Protein AF-A0A1G7R7S6-F1 (afdb_monomer_lite)

Sequence (203 aa):
MSQDDPDDEISRILTRGSEFERLRLVGGVFTGLSLRQKVRLHGLTLVALSLVYPIALVLPPAVGRLFPGPRPALGSPNVVVLGCFAALTQAFAGTLTWLVGRRLARADADAVTARRLVALESIGSVVGFGTGGIAAALTLGFFLVNLAGIGTAQALRGALAGARGPYAPSQIAVSVRAFAVVTLFAGLCLLVAARRTAESPSR

Structure (mmCIF, N/CA/C/O backbone):
data_AF-A0A1G7R7S6-F1
#
_entry.id   AF-A0A1G7R7S6-F1
#
loop_
_atom_site.group_PDB
_atom_site.id
_atom_site.type_symbol
_atom_site.label_atom_id
_atom_site.label_alt_id
_atom_site.label_comp_id
_atom_site.label_asym_id
_atom_site.label_entity_id
_atom_site.label_seq_id
_atom_site.pdbx_PDB_ins_code
_atom_site.Cartn_x
_atom_site.Cartn_y
_atom_site.Cartn_z
_atom_site.occupancy
_atom_site.B_iso_or_equiv
_atom_site.auth_seq_id
_atom_site.auth_comp_id
_atom_site.auth_asym_id
_atom_site.auth_atom_id
_atom_site.pdbx_PDB_model_num
ATOM 1 N N . MET A 1 1 ? -35.811 7.991 -2.167 1.00 37.56 1 MET A N 1
ATOM 2 C CA . MET A 1 1 ? -34.396 7.872 -1.763 1.00 37.56 1 MET A CA 1
ATOM 3 C C . MET A 1 1 ? -34.116 9.064 -0.870 1.00 37.56 1 MET A C 1
ATOM 5 O O . MET A 1 1 ? -33.976 10.153 -1.406 1.00 37.56 1 MET A O 1
ATOM 9 N N . SER A 1 2 ? -34.191 8.910 0.455 1.00 42.69 2 SER A N 1
ATOM 10 C CA . SER A 1 2 ? -33.783 9.986 1.365 1.00 42.69 2 SER A CA 1
ATOM 11 C C . SER A 1 2 ? -32.270 10.128 1.249 1.00 42.69 2 SER A C 1
ATOM 13 O O . SER A 1 2 ? -31.548 9.146 1.404 1.00 42.69 2 SER A O 1
ATOM 15 N N . GLN A 1 3 ? -31.803 11.320 0.888 1.00 44.97 3 GLN A N 1
ATOM 16 C CA . GLN A 1 3 ? -30.425 11.704 1.159 1.00 44.97 3 GLN A CA 1
ATOM 17 C C . GLN A 1 3 ? -30.257 11.649 2.676 1.00 44.97 3 GLN A C 1
ATOM 19 O O . GLN A 1 3 ? -30.982 12.350 3.376 1.00 44.97 3 GLN A O 1
ATOM 24 N N . ASP A 1 4 ? -29.373 10.782 3.163 1.00 55.31 4 ASP A N 1
ATOM 25 C CA . ASP A 1 4 ? -28.891 10.857 4.539 1.00 55.31 4 ASP A CA 1
ATOM 26 C C . ASP A 1 4 ? -28.223 12.229 4.694 1.00 55.31 4 ASP A C 1
ATOM 28 O O . ASP A 1 4 ? -27.185 12.496 4.081 1.00 55.31 4 ASP A O 1
ATOM 32 N N . ASP A 1 5 ? -28.884 13.129 5.419 1.00 61.03 5 ASP A N 1
ATOM 33 C CA . ASP A 1 5 ? -28.343 14.438 5.749 1.00 61.03 5 ASP A CA 1
ATOM 34 C C . ASP A 1 5 ? -27.173 14.227 6.730 1.00 61.03 5 ASP A C 1
ATOM 36 O O . ASP A 1 5 ? -27.373 13.621 7.789 1.00 61.03 5 ASP A O 1
ATOM 40 N N . PRO A 1 6 ? -25.934 14.646 6.412 1.00 59.19 6 PRO A N 1
ATOM 41 C CA . PRO A 1 6 ? -24.796 14.490 7.321 1.00 59.19 6 PRO A CA 1
ATOM 42 C C . PRO A 1 6 ? -25.041 15.106 8.710 1.00 59.19 6 PRO A C 1
ATOM 44 O O . PRO A 1 6 ? -24.494 14.605 9.697 1.00 59.19 6 PRO A O 1
ATOM 47 N N . ASP A 1 7 ? -25.896 16.127 8.817 1.00 60.59 7 ASP A N 1
ATOM 48 C CA . ASP A 1 7 ? -26.268 16.736 10.099 1.00 60.59 7 ASP A CA 1
ATOM 49 C C . ASP A 1 7 ? -27.136 15.805 10.973 1.00 60.59 7 ASP A C 1
ATOM 51 O O . ASP A 1 7 ? -27.015 15.810 12.209 1.00 60.59 7 ASP A O 1
ATOM 55 N N . ASP A 1 8 ? -27.934 14.927 10.355 1.00 65.56 8 ASP A N 1
ATOM 56 C CA . ASP A 1 8 ? -28.725 13.909 11.055 1.00 65.56 8 ASP A CA 1
ATOM 57 C C . ASP A 1 8 ? -27.836 12.780 11.602 1.00 65.56 8 ASP A C 1
ATOM 59 O O . ASP A 1 8 ? -28.049 12.306 12.724 1.00 65.56 8 ASP A O 1
ATOM 63 N N . GLU A 1 9 ? -26.789 12.371 10.872 1.00 63.22 9 GLU A N 1
ATOM 64 C CA . GLU A 1 9 ? -25.834 11.354 11.341 1.00 63.22 9 GLU A CA 1
ATOM 65 C C . GLU A 1 9 ? -25.010 11.863 12.537 1.00 63.22 9 GLU A C 1
ATOM 67 O O . GLU A 1 9 ? -24.867 11.160 13.545 1.00 63.22 9 GLU A O 1
ATOM 72 N N . ILE A 1 10 ? -24.533 13.111 12.478 1.00 62.25 10 ILE A N 1
ATOM 73 C CA . ILE A 1 10 ? -23.786 13.744 13.576 1.00 62.25 10 ILE A CA 1
ATOM 74 C C . ILE A 1 10 ? -24.671 13.859 14.824 1.00 62.25 10 ILE A C 1
ATOM 76 O O . ILE A 1 10 ? -24.270 13.432 15.913 1.00 62.25 10 ILE A O 1
ATOM 80 N N . SER A 1 11 ? -25.896 14.369 14.672 1.00 67.31 11 SER A N 1
ATOM 81 C CA . SER A 1 11 ? -26.858 14.513 15.773 1.00 67.31 11 SER A CA 1
ATOM 82 C C . SER A 1 11 ? -27.213 13.166 16.402 1.00 67.31 11 SER A C 1
ATOM 84 O O . SER A 1 11 ? -27.305 13.032 17.628 1.00 67.31 11 SER A O 1
ATOM 86 N N . ARG A 1 12 ? -27.345 12.123 15.579 1.00 68.06 12 ARG A N 1
ATOM 87 C CA . ARG A 1 12 ? -27.620 10.760 16.030 1.00 68.06 12 ARG A CA 1
ATOM 88 C C . ARG A 1 12 ? -26.452 10.149 16.800 1.00 68.06 12 ARG A C 1
ATOM 90 O O . ARG A 1 12 ? -26.678 9.527 17.837 1.00 68.06 12 ARG A O 1
ATOM 97 N N . ILE A 1 13 ? -25.214 10.322 16.346 1.00 65.00 13 ILE A N 1
ATOM 98 C CA . ILE A 1 13 ? -24.039 9.801 17.061 1.00 65.00 13 ILE A CA 1
ATOM 99 C C . ILE A 1 13 ? -23.846 10.548 18.389 1.00 65.00 13 ILE A C 1
ATOM 101 O O . ILE A 1 13 ? -23.571 9.923 19.415 1.00 65.00 13 ILE A O 1
ATOM 105 N N . LEU A 1 14 ? -24.067 11.864 18.413 1.00 63.84 14 LEU A N 1
ATOM 106 C CA . LEU A 1 14 ? -23.999 12.662 19.640 1.00 63.84 14 LEU A CA 1
ATOM 107 C C . LEU A 1 14 ? -25.090 12.309 20.657 1.00 63.84 14 LEU A C 1
ATOM 109 O O . LEU A 1 14 ? -24.882 12.508 21.850 1.00 63.84 14 LEU A O 1
ATOM 113 N N . THR A 1 15 ? -26.236 11.777 20.227 1.00 65.81 15 THR A N 1
ATOM 114 C CA . THR A 1 15 ? -27.345 11.418 21.129 1.00 65.81 15 THR A CA 1
ATOM 115 C C . THR A 1 15 ? -27.393 9.934 21.484 1.00 65.81 15 THR A C 1
ATOM 117 O O . THR A 1 15 ? -27.702 9.600 22.626 1.00 65.81 15 THR A O 1
ATOM 120 N N . ARG A 1 16 ? -27.046 9.033 20.557 1.00 65.81 16 ARG A N 1
ATOM 121 C CA . ARG A 1 16 ? -27.200 7.570 20.701 1.00 65.81 16 ARG A CA 1
ATOM 122 C C . ARG A 1 16 ? -25.932 6.759 20.426 1.00 65.81 16 ARG A C 1
ATOM 124 O O . ARG A 1 16 ? -25.937 5.557 20.670 1.00 65.81 16 ARG A O 1
ATOM 131 N N . GLY A 1 17 ? -24.872 7.386 19.923 1.00 60.56 17 GLY A N 1
ATOM 132 C CA . GLY A 1 17 ? -23.611 6.712 19.623 1.00 60.56 17 GLY A CA 1
ATOM 133 C C . GLY A 1 17 ? -22.827 6.332 20.877 1.00 60.56 17 GLY A C 1
ATOM 134 O O . GLY A 1 17 ? -22.981 6.943 21.943 1.00 60.56 17 GLY A O 1
ATOM 135 N N . SER A 1 18 ? -21.959 5.334 20.719 1.00 67.94 18 SER A N 1
ATOM 136 C CA . SER A 1 18 ? -21.019 4.899 21.758 1.00 67.94 18 SER A CA 1
ATOM 137 C C . SER A 1 18 ? -20.029 6.012 22.136 1.00 67.94 18 SER A C 1
ATOM 139 O O . SER A 1 18 ? -19.726 6.888 21.324 1.00 67.94 18 SER A O 1
ATOM 141 N N . GLU A 1 19 ? -19.464 5.957 23.349 1.00 74.19 19 GLU A N 1
ATOM 142 C CA . GLU A 1 19 ? -18.376 6.853 23.799 1.00 74.19 19 GLU A CA 1
ATOM 143 C C . GLU A 1 19 ? -17.245 6.949 22.758 1.00 74.19 19 GLU A C 1
ATOM 145 O O . GLU A 1 19 ? -16.741 8.032 22.466 1.00 74.19 19 GLU A O 1
ATOM 150 N N . PHE A 1 20 ? -16.903 5.821 22.125 1.00 71.31 20 PHE A N 1
ATOM 151 C CA . PHE A 1 20 ? -15.929 5.763 21.037 1.00 71.31 20 PHE A CA 1
ATOM 152 C C . PHE A 1 20 ? -16.344 6.601 19.819 1.00 71.31 20 PHE A C 1
ATOM 154 O O . PHE A 1 20 ? -15.539 7.391 19.333 1.00 71.31 20 PHE A O 1
ATOM 161 N N . GLU A 1 21 ? -17.577 6.465 19.327 1.00 71.62 21 GLU A N 1
ATOM 162 C CA . GLU A 1 21 ? -18.055 7.215 18.155 1.00 71.62 21 GLU A CA 1
ATOM 163 C C . GLU A 1 21 ? -18.170 8.714 18.443 1.00 71.62 21 GLU A C 1
ATOM 165 O O . GLU A 1 21 ? -17.775 9.529 17.608 1.00 71.62 21 GLU A O 1
ATOM 170 N N . ARG A 1 22 ? -18.615 9.087 19.649 1.00 71.38 22 ARG A N 1
ATOM 171 C CA . ARG A 1 22 ? -18.662 10.492 20.080 1.00 71.38 22 ARG A CA 1
ATOM 172 C C . ARG A 1 22 ? -17.270 11.112 20.123 1.00 71.38 22 ARG A C 1
ATOM 174 O O . ARG A 1 22 ? -17.050 12.175 19.550 1.00 71.38 22 ARG A O 1
ATOM 181 N N . LEU A 1 23 ? -16.309 10.435 20.753 1.00 73.00 23 LEU A N 1
ATOM 182 C CA . LEU A 1 23 ? -14.924 10.908 20.829 1.00 73.00 23 LEU A CA 1
ATOM 183 C C . LEU A 1 23 ? -14.245 10.940 19.459 1.00 73.00 23 LEU A C 1
ATOM 185 O O . LEU A 1 23 ? -13.416 11.810 19.204 1.00 73.00 23 LEU A O 1
ATOM 189 N N . ARG A 1 24 ? -14.602 10.014 18.568 1.00 74.06 24 ARG A N 1
ATOM 190 C CA . ARG A 1 24 ? -14.095 9.974 17.199 1.00 74.06 24 ARG A CA 1
ATOM 191 C C . ARG A 1 24 ? -14.586 11.163 16.366 1.00 74.06 24 ARG A C 1
ATOM 193 O O . ARG A 1 24 ? -13.788 11.722 15.614 1.00 74.06 24 ARG A O 1
ATOM 200 N N . LEU A 1 25 ? -15.851 11.565 16.532 1.00 71.00 25 LEU A N 1
ATOM 201 C CA . LEU A 1 25 ? -16.408 12.774 15.916 1.00 71.00 25 LEU A CA 1
ATOM 202 C C . LEU A 1 25 ? -15.767 14.049 16.477 1.00 71.00 25 LEU A C 1
ATOM 204 O O . LEU A 1 25 ? -15.259 14.864 15.713 1.00 71.00 25 LEU A O 1
ATOM 208 N N . VAL A 1 26 ? -15.737 14.202 17.805 1.00 68.06 26 VAL A N 1
ATOM 209 C CA . VAL A 1 26 ? -15.200 15.407 18.468 1.00 68.06 26 VAL A CA 1
ATOM 210 C C . VAL A 1 26 ? -13.691 15.552 18.248 1.00 68.06 26 VAL A C 1
ATOM 212 O O . VAL A 1 26 ? -13.184 16.659 18.098 1.00 68.06 26 VAL A O 1
ATOM 215 N N . GLY A 1 27 ? -12.962 14.435 18.193 1.00 61.38 27 GLY A N 1
ATOM 216 C CA . GLY A 1 27 ? -11.516 14.404 17.971 1.00 61.38 27 GLY A CA 1
ATOM 217 C C . GLY A 1 27 ? -11.079 14.651 16.525 1.00 61.38 27 GLY A C 1
ATOM 218 O O . GLY A 1 27 ? -9.882 14.584 16.250 1.00 61.38 27 GLY A O 1
ATOM 219 N N . GLY A 1 28 ? -12.011 14.895 15.595 1.00 56.50 28 GLY A N 1
ATOM 220 C CA . GLY A 1 28 ? -11.688 15.216 14.206 1.00 56.50 28 GLY A CA 1
ATOM 221 C C . GLY A 1 28 ? -11.001 14.073 13.457 1.00 56.50 28 GLY A C 1
ATOM 222 O O . GLY A 1 28 ? -10.141 14.324 12.612 1.00 56.50 28 GLY A O 1
ATOM 223 N N . VAL A 1 29 ? -11.334 12.807 13.751 1.00 55.62 29 VAL A N 1
ATOM 224 C CA . VAL A 1 29 ? -10.807 11.666 12.983 1.00 55.62 29 VAL A CA 1
ATOM 225 C C . VAL A 1 29 ? -11.436 11.693 11.589 1.00 55.62 29 VAL A C 1
ATOM 227 O O . VAL A 1 29 ? -12.467 11.080 11.333 1.00 55.62 29 VAL A O 1
ATOM 230 N N . PHE A 1 30 ? -10.759 12.424 10.702 1.00 50.19 30 PHE A N 1
ATOM 231 C CA . PHE A 1 30 ? -11.161 13.032 9.423 1.00 50.19 30 PHE A CA 1
ATOM 232 C C . PHE A 1 30 ? -11.684 12.114 8.312 1.00 50.19 30 PHE A C 1
ATOM 234 O O . PHE A 1 30 ? -11.780 12.500 7.151 1.00 50.19 30 PHE A O 1
ATOM 241 N N . THR A 1 31 ? -11.989 10.866 8.622 1.00 56.72 31 THR A N 1
ATOM 242 C CA . THR A 1 31 ? -12.440 9.907 7.624 1.00 56.72 31 THR A CA 1
ATOM 243 C C . THR A 1 31 ? -13.819 9.452 8.047 1.00 56.72 31 THR A C 1
ATOM 245 O O . THR A 1 31 ? -13.936 8.660 8.983 1.00 56.72 31 THR A O 1
ATOM 248 N N . GLY A 1 32 ? -14.852 9.894 7.325 1.00 66.12 32 GLY A N 1
ATOM 249 C CA . GLY A 1 32 ? -16.218 9.343 7.386 1.00 66.12 32 GLY A CA 1
ATOM 250 C C . GLY A 1 32 ? -16.299 7.863 6.973 1.00 66.12 32 GLY A C 1
ATOM 251 O O . GLY A 1 32 ? -17.333 7.373 6.549 1.00 66.12 32 GLY A O 1
ATOM 252 N N . LEU A 1 33 ? -15.179 7.139 7.048 1.00 80.62 33 LEU A N 1
ATOM 253 C CA . LEU A 1 33 ? -15.036 5.737 6.711 1.00 80.62 33 LEU A CA 1
ATOM 254 C C . LEU A 1 33 ? -15.165 4.898 7.975 1.00 80.62 33 LEU A C 1
ATOM 256 O O . LEU A 1 33 ? -14.453 5.128 8.951 1.00 80.62 33 LEU A O 1
ATOM 260 N N . SER A 1 34 ? -15.993 3.863 7.957 1.00 85.25 34 SER A N 1
ATOM 261 C CA . SER A 1 34 ? -16.054 2.895 9.054 1.00 85.25 34 SER A CA 1
ATOM 262 C C . SER A 1 34 ? -14.721 2.151 9.235 1.00 85.25 34 SER A C 1
ATOM 264 O O . SER A 1 34 ? -13.920 2.019 8.304 1.00 85.25 34 SER A O 1
ATOM 266 N N . LEU A 1 35 ? -14.485 1.590 10.429 1.00 86.50 35 LEU A N 1
ATOM 267 C CA . LEU A 1 35 ? -13.297 0.761 10.696 1.00 86.50 35 LEU A CA 1
ATOM 268 C C . LEU A 1 35 ? -13.174 -0.390 9.686 1.00 86.50 35 LEU A C 1
ATOM 270 O O . LEU A 1 35 ? -12.084 -0.684 9.195 1.00 86.50 35 LEU A O 1
ATOM 274 N N . ARG A 1 36 ? -14.303 -1.008 9.314 1.00 89.81 36 ARG A N 1
ATOM 275 C CA . ARG A 1 36 ? -14.362 -2.043 8.274 1.00 89.81 36 ARG A CA 1
ATOM 276 C C . ARG A 1 36 ? -13.865 -1.521 6.924 1.00 89.81 36 ARG A C 1
ATOM 278 O O . ARG A 1 36 ? -13.059 -2.193 6.281 1.00 89.81 36 ARG A O 1
ATOM 285 N N . GLN A 1 37 ? -14.324 -0.344 6.495 1.00 91.06 37 GLN A N 1
ATOM 286 C CA . GLN A 1 37 ? -13.884 0.271 5.239 1.00 91.06 37 GLN A CA 1
ATOM 287 C C . GLN A 1 37 ? -12.387 0.592 5.264 1.00 91.06 37 GLN A C 1
ATOM 289 O O . GLN A 1 37 ? -11.697 0.289 4.295 1.00 91.06 37 GLN A O 1
ATOM 294 N N . LYS A 1 38 ? -11.858 1.105 6.380 1.00 91.38 38 LYS A N 1
ATOM 295 C CA . LYS A 1 38 ? -10.420 1.375 6.531 1.00 91.38 38 LYS A CA 1
ATOM 296 C C . LYS A 1 38 ? -9.564 0.116 6.394 1.00 91.38 38 LYS A C 1
ATOM 298 O O . LYS A 1 38 ? -8.645 0.089 5.580 1.00 91.38 38 LYS A O 1
ATOM 303 N N . VAL A 1 39 ? -9.900 -0.957 7.120 1.00 93.69 39 VAL A N 1
ATOM 304 C CA . VAL A 1 39 ? -9.187 -2.247 7.006 1.00 93.69 39 VAL A CA 1
ATOM 305 C C . VAL A 1 39 ? -9.267 -2.781 5.574 1.00 93.69 39 VAL A C 1
ATOM 307 O O . VAL A 1 39 ? -8.267 -3.256 5.034 1.00 93.69 39 VAL A O 1
ATOM 310 N N . ARG A 1 40 ? -10.438 -2.662 4.930 1.00 95.19 40 ARG A N 1
ATOM 311 C CA . ARG A 1 40 ? -10.618 -3.055 3.528 1.00 95.19 40 ARG A CA 1
ATOM 312 C C . ARG A 1 40 ? -9.711 -2.252 2.598 1.00 95.19 40 ARG A C 1
ATOM 314 O O . ARG A 1 40 ? -9.099 -2.857 1.727 1.00 95.19 40 ARG A O 1
ATOM 321 N N . LEU A 1 41 ? -9.600 -0.937 2.778 1.00 95.50 41 LEU A N 1
ATOM 322 C CA . LEU A 1 41 ? -8.720 -0.096 1.965 1.00 95.50 41 LEU A CA 1
ATOM 323 C C . LEU A 1 41 ? -7.248 -0.471 2.149 1.00 95.50 41 LEU A C 1
ATOM 325 O O . LEU A 1 41 ? -6.566 -0.652 1.149 1.00 95.50 41 LEU A O 1
ATOM 329 N N . HIS A 1 42 ? -6.773 -0.691 3.380 1.00 95.81 42 HIS A N 1
ATOM 330 C CA . HIS A 1 42 ? -5.405 -1.178 3.610 1.00 95.81 42 HIS A CA 1
ATOM 331 C C . HIS A 1 42 ? -5.147 -2.520 2.902 1.00 95.81 42 HIS A C 1
ATOM 333 O O . HIS A 1 42 ? -4.125 -2.693 2.237 1.00 95.81 42 HIS A O 1
ATOM 339 N N . GLY A 1 43 ? -6.106 -3.451 2.974 1.00 96.38 43 GLY A N 1
ATOM 340 C CA . GLY A 1 43 ? -6.037 -4.724 2.254 1.00 96.38 43 GLY A CA 1
ATOM 341 C C . GLY A 1 43 ? -6.016 -4.558 0.730 1.00 96.38 43 GLY A C 1
ATOM 342 O O . GLY A 1 43 ? -5.195 -5.179 0.061 1.00 96.38 43 GLY A O 1
ATOM 343 N N . LEU A 1 44 ? -6.870 -3.690 0.177 1.00 97.56 44 LEU A N 1
ATOM 344 C CA . LEU A 1 44 ? -6.901 -3.387 -1.258 1.00 97.56 44 LEU A CA 1
ATOM 345 C C . LEU A 1 44 ? -5.607 -2.727 -1.735 1.00 97.56 44 LEU A C 1
ATOM 347 O O . LEU A 1 44 ? -5.113 -3.095 -2.794 1.00 97.56 44 LEU A O 1
ATOM 351 N N . THR A 1 45 ? -5.027 -1.810 -0.959 1.00 97.31 45 THR A N 1
ATOM 352 C CA . THR A 1 45 ? -3.744 -1.174 -1.289 1.00 97.31 45 THR A CA 1
ATOM 353 C C . THR A 1 45 ? -2.617 -2.202 -1.361 1.00 97.31 45 THR A C 1
ATOM 355 O O . THR A 1 45 ? -1.812 -2.171 -2.288 1.00 97.31 45 THR A O 1
ATOM 358 N N . LEU A 1 46 ? -2.575 -3.161 -0.430 1.00 97.94 46 LEU A N 1
ATOM 359 C CA . LEU A 1 46 ? -1.607 -4.262 -0.474 1.00 97.94 46 LEU A CA 1
ATOM 360 C C . LEU A 1 46 ? -1.818 -5.180 -1.687 1.00 97.94 46 LEU A C 1
ATOM 362 O O . LEU A 1 46 ? -0.853 -5.543 -2.355 1.00 97.94 46 LEU A O 1
ATOM 366 N N . VAL A 1 47 ? -3.069 -5.511 -2.022 1.00 98.12 47 VAL A N 1
ATOM 367 C CA . VAL A 1 47 ? -3.371 -6.261 -3.253 1.00 98.12 47 VAL A CA 1
ATOM 368 C C . VAL A 1 47 ? -2.953 -5.460 -4.489 1.00 98.12 47 VAL A C 1
ATOM 370 O O . VAL A 1 47 ? -2.339 -6.020 -5.393 1.00 98.12 47 VAL A O 1
ATOM 373 N N . ALA A 1 48 ? -3.202 -4.152 -4.525 1.00 98.06 48 ALA A N 1
ATOM 374 C CA . ALA A 1 48 ? -2.773 -3.294 -5.622 1.00 98.06 48 ALA A CA 1
ATOM 375 C C . ALA A 1 48 ? -1.245 -3.292 -5.766 1.00 98.06 48 ALA A C 1
ATOM 377 O O . ALA A 1 48 ? -0.747 -3.450 -6.874 1.00 98.06 48 ALA A O 1
ATOM 378 N N . LEU A 1 49 ? -0.491 -3.217 -4.663 1.00 97.75 49 LEU A N 1
ATOM 379 C CA . LEU A 1 49 ? 0.972 -3.331 -4.674 1.00 97.75 49 LEU A CA 1
ATOM 380 C C . LEU A 1 49 ? 1.469 -4.654 -5.273 1.00 97.75 49 LEU A C 1
ATOM 382 O O . LEU A 1 49 ? 2.514 -4.672 -5.923 1.00 97.75 49 LEU A O 1
ATOM 386 N N . SER A 1 50 ? 0.714 -5.746 -5.136 1.00 98.00 50 SER A N 1
ATOM 387 C CA . SER A 1 50 ? 1.077 -7.019 -5.770 1.00 98.00 50 SER A CA 1
ATOM 388 C C . SER A 1 50 ? 1.046 -6.967 -7.304 1.00 98.00 50 SER A C 1
ATOM 390 O O . SER A 1 50 ? 1.762 -7.731 -7.956 1.00 98.00 50 SER A O 1
ATOM 392 N N . LEU A 1 51 ? 0.310 -6.013 -7.896 1.00 97.75 51 LEU A N 1
ATOM 393 C CA . LEU A 1 51 ? 0.252 -5.804 -9.348 1.00 97.75 51 LEU A CA 1
ATOM 394 C C . LEU A 1 51 ? 1.585 -5.337 -9.940 1.00 97.75 51 LEU A C 1
ATOM 396 O O . LEU A 1 51 ? 1.787 -5.427 -11.148 1.00 97.75 51 LEU A O 1
ATOM 400 N N . VAL A 1 52 ? 2.536 -4.914 -9.106 1.00 96.44 52 VAL A N 1
ATOM 401 C CA . VAL A 1 52 ? 3.897 -4.599 -9.546 1.00 96.44 52 VAL A CA 1
ATOM 402 C C . VAL A 1 52 ? 4.540 -5.784 -10.282 1.00 96.44 52 VAL A C 1
ATOM 404 O O . VAL A 1 52 ? 5.248 -5.576 -11.265 1.00 96.44 52 VAL A O 1
ATOM 407 N N . TYR A 1 53 ? 4.263 -7.028 -9.873 1.00 96.75 53 TYR A N 1
ATOM 408 C CA . TYR A 1 53 ? 4.790 -8.213 -10.557 1.00 96.75 53 TYR A CA 1
ATOM 409 C C . TYR A 1 53 ? 4.220 -8.423 -11.969 1.00 96.75 53 TYR A C 1
ATOM 411 O O . TYR A 1 53 ? 5.026 -8.486 -12.900 1.00 96.75 53 TYR A O 1
ATOM 419 N N . PRO A 1 54 ? 2.891 -8.501 -12.194 1.00 96.88 54 PRO A N 1
ATOM 420 C CA . PRO A 1 54 ? 2.358 -8.603 -13.549 1.00 96.88 54 PRO A CA 1
ATOM 421 C C . PRO A 1 54 ? 2.731 -7.395 -14.416 1.00 96.88 54 PRO A C 1
ATOM 423 O O . PRO A 1 54 ? 3.049 -7.592 -15.584 1.00 96.88 54 PRO A O 1
ATOM 426 N N . ILE A 1 55 ? 2.807 -6.179 -13.856 1.00 95.38 55 ILE A N 1
ATOM 427 C CA . ILE A 1 55 ? 3.305 -5.005 -14.594 1.00 95.38 55 ILE A CA 1
ATOM 428 C C . ILE A 1 55 ? 4.760 -5.223 -15.035 1.00 95.38 55 ILE A C 1
ATOM 430 O O . ILE A 1 55 ? 5.088 -5.007 -16.198 1.00 95.38 55 ILE A O 1
ATOM 434 N N . ALA A 1 56 ? 5.626 -5.714 -14.143 1.00 94.12 56 ALA A N 1
ATOM 435 C CA . ALA A 1 56 ? 7.029 -5.993 -14.452 1.00 94.12 56 ALA A CA 1
ATOM 436 C C . ALA A 1 56 ? 7.222 -7.076 -15.531 1.00 94.12 56 ALA A C 1
ATOM 438 O O . ALA A 1 56 ? 8.254 -7.079 -16.203 1.00 94.12 56 ALA A O 1
ATOM 439 N N . LEU A 1 57 ? 6.259 -7.990 -15.701 1.00 95.25 57 LEU A N 1
ATOM 440 C CA . LEU A 1 57 ? 6.286 -9.014 -16.751 1.00 95.25 57 LEU A CA 1
ATOM 441 C C . LEU A 1 57 ? 5.958 -8.458 -18.141 1.00 95.25 57 LEU A C 1
ATOM 443 O O . LEU A 1 57 ? 6.455 -8.995 -19.127 1.00 95.25 57 LEU A O 1
ATOM 447 N N . VAL A 1 58 ? 5.150 -7.398 -18.221 1.00 95.31 58 VAL A N 1
ATOM 448 C CA . VAL A 1 58 ? 4.698 -6.800 -19.491 1.00 95.31 58 VAL A CA 1
ATOM 449 C C . VAL A 1 58 ? 5.475 -5.538 -19.876 1.00 95.31 58 VAL A C 1
ATOM 451 O O . VAL A 1 58 ? 5.118 -4.858 -20.836 1.00 95.31 58 VAL A O 1
ATOM 454 N N . LEU A 1 59 ? 6.545 -5.209 -19.144 1.00 92.75 59 LEU A N 1
ATOM 455 C CA . LEU A 1 59 ? 7.391 -4.064 -19.469 1.00 92.75 59 LEU A CA 1
ATOM 456 C C . LEU A 1 59 ? 8.041 -4.220 -20.856 1.00 92.75 59 LEU A C 1
ATOM 458 O O . LEU A 1 59 ? 8.542 -5.302 -21.180 1.00 92.75 59 LEU A O 1
ATOM 462 N N . PRO A 1 60 ? 8.135 -3.134 -21.649 1.00 92.44 60 PRO A N 1
ATOM 463 C CA . PRO A 1 60 ? 8.862 -3.156 -22.912 1.00 92.44 60 PRO A CA 1
ATOM 464 C C . PRO A 1 60 ? 10.311 -3.639 -22.718 1.00 92.44 60 PRO A C 1
ATOM 466 O O . PRO A 1 60 ? 10.980 -3.179 -21.785 1.00 92.44 60 PRO A O 1
ATOM 469 N N . PRO A 1 61 ? 10.865 -4.491 -23.605 1.00 91.00 61 PRO A N 1
ATOM 470 C CA . PRO A 1 61 ? 12.211 -5.047 -23.436 1.00 91.00 61 PRO A CA 1
ATOM 471 C C . PRO A 1 61 ? 13.306 -3.989 -23.257 1.00 91.00 61 PRO A C 1
ATOM 473 O O . PRO A 1 61 ? 14.237 -4.184 -22.478 1.00 91.00 61 PRO A O 1
ATOM 476 N N . ALA A 1 62 ? 13.180 -2.846 -23.941 1.00 90.12 62 ALA A N 1
ATOM 477 C CA . ALA A 1 62 ? 14.102 -1.719 -23.805 1.00 90.12 62 ALA A CA 1
ATOM 478 C C . ALA A 1 62 ? 14.109 -1.137 -22.380 1.00 90.12 62 ALA A C 1
ATOM 480 O O . ALA A 1 62 ? 15.174 -0.841 -21.846 1.00 90.12 62 ALA A O 1
ATOM 481 N N . VAL A 1 63 ? 12.935 -1.028 -21.749 1.00 90.12 63 VAL A N 1
ATOM 482 C CA . VAL A 1 63 ? 12.782 -0.567 -20.361 1.00 90.12 63 VAL A CA 1
ATOM 483 C C . VAL A 1 63 ? 13.270 -1.629 -19.387 1.00 90.12 63 VAL A C 1
ATOM 485 O O . VAL A 1 63 ? 13.944 -1.307 -18.413 1.00 90.12 63 VAL A O 1
ATOM 488 N N . GLY A 1 64 ? 13.003 -2.904 -19.676 1.00 87.88 64 GLY A N 1
ATOM 489 C CA . GLY A 1 64 ? 13.437 -4.011 -18.830 1.00 87.88 64 GLY A CA 1
ATOM 490 C C . GLY A 1 64 ? 14.954 -4.067 -18.618 1.00 87.88 64 GLY A C 1
ATOM 491 O O . GLY A 1 64 ? 15.398 -4.463 -17.546 1.00 87.88 64 GLY A O 1
ATOM 492 N N . ARG A 1 65 ? 15.748 -3.584 -19.583 1.00 90.00 65 ARG A N 1
ATOM 493 C CA . ARG A 1 65 ? 17.216 -3.468 -19.468 1.00 90.00 65 ARG A CA 1
ATOM 494 C C . ARG A 1 65 ? 17.687 -2.414 -18.460 1.00 90.00 65 ARG A C 1
ATOM 496 O O . ARG A 1 65 ? 18.859 -2.412 -18.103 1.00 90.00 65 ARG A O 1
ATOM 503 N N . LEU A 1 66 ? 16.811 -1.508 -18.021 1.00 87.12 66 LEU A N 1
ATOM 504 C CA . LEU A 1 66 ? 17.124 -0.539 -16.966 1.00 87.12 66 LEU A CA 1
ATOM 505 C C . LEU A 1 66 ? 17.041 -1.150 -15.563 1.00 87.12 66 LEU A C 1
ATOM 507 O O . LEU A 1 66 ? 17.587 -0.571 -14.627 1.00 87.12 66 LEU A O 1
ATOM 511 N N . PHE A 1 67 ? 16.342 -2.278 -15.414 1.00 89.12 67 PHE A N 1
ATOM 512 C CA . PHE A 1 67 ? 16.158 -2.958 -14.137 1.00 89.12 67 PHE A CA 1
ATOM 513 C C . PHE A 1 67 ? 17.344 -3.879 -13.823 1.00 89.12 67 PHE A C 1
ATOM 515 O O . PHE A 1 67 ? 18.015 -4.368 -14.732 1.00 89.12 67 PHE A O 1
ATOM 522 N N . PRO A 1 68 ? 17.605 -4.155 -12.535 1.00 88.62 68 PRO A N 1
ATOM 523 C CA . PRO A 1 68 ? 18.681 -5.048 -12.141 1.00 88.62 68 PRO A CA 1
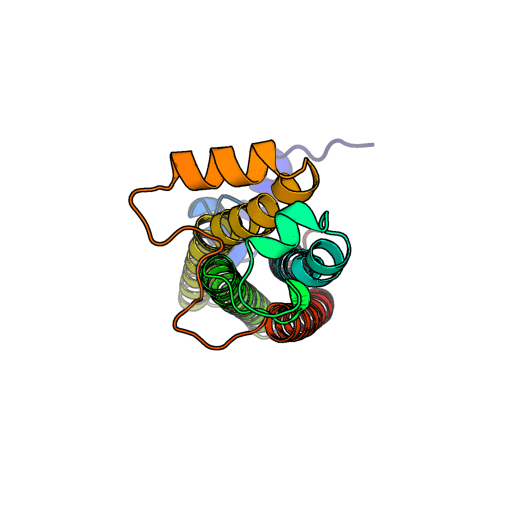ATOM 524 C C . PRO A 1 68 ? 18.332 -6.507 -12.459 1.00 88.62 68 PRO A C 1
ATOM 526 O O . PRO A 1 68 ? 17.216 -6.964 -12.206 1.00 88.62 68 PRO A O 1
ATOM 529 N N . GLY A 1 69 ? 19.322 -7.263 -12.933 1.00 85.31 69 GLY A N 1
ATOM 530 C CA . GLY A 1 69 ? 19.193 -8.693 -13.219 1.00 85.31 69 GLY A CA 1
ATOM 531 C C . GLY A 1 69 ? 18.667 -9.015 -14.626 1.00 85.31 69 GLY A C 1
ATOM 532 O O . GLY A 1 69 ? 18.439 -8.122 -15.437 1.00 85.31 69 GLY A O 1
ATOM 533 N N . PRO A 1 70 ? 18.480 -10.310 -14.945 1.00 82.44 70 PRO A N 1
ATOM 534 C CA . PRO A 1 70 ? 18.136 -10.755 -16.298 1.00 82.44 70 PRO A CA 1
ATOM 535 C C . PRO A 1 70 ? 16.682 -10.452 -16.689 1.00 82.44 70 PRO A C 1
ATOM 537 O O . PRO A 1 70 ? 16.347 -10.457 -17.871 1.00 82.44 70 PRO A O 1
ATOM 540 N N . ARG A 1 71 ? 15.797 -10.243 -15.703 1.00 88.25 71 ARG A N 1
ATOM 541 C CA . ARG A 1 71 ? 14.373 -9.943 -15.902 1.00 88.25 71 ARG A CA 1
ATOM 542 C C . ARG A 1 71 ? 13.887 -8.978 -14.814 1.00 88.25 71 ARG A C 1
ATOM 544 O O . ARG A 1 71 ? 14.127 -9.274 -13.641 1.00 88.25 71 ARG A O 1
ATOM 551 N N . PRO A 1 72 ? 13.118 -7.922 -15.147 1.00 89.00 72 PRO A N 1
ATOM 552 C CA . PRO A 1 72 ? 12.610 -6.955 -14.165 1.00 89.00 72 PRO A CA 1
ATOM 553 C C . PRO A 1 72 ? 11.851 -7.602 -13.003 1.00 89.00 72 PRO A C 1
ATOM 555 O O . PRO A 1 72 ? 12.056 -7.252 -11.846 1.00 89.00 72 PRO A O 1
ATOM 558 N N . ALA A 1 73 ? 11.032 -8.612 -13.302 1.00 91.81 73 ALA A N 1
ATOM 559 C CA . ALA A 1 73 ? 10.210 -9.316 -12.319 1.00 91.81 73 ALA A CA 1
ATOM 560 C C . ALA A 1 73 ? 11.010 -10.166 -11.305 1.00 91.81 73 ALA A C 1
ATOM 562 O O . ALA A 1 73 ? 10.469 -10.573 -10.275 1.00 91.81 73 ALA A O 1
ATOM 563 N N . LEU A 1 74 ? 12.283 -10.456 -11.593 1.00 91.56 74 LEU A N 1
ATOM 564 C CA . LEU A 1 74 ? 13.185 -11.208 -10.712 1.00 91.56 74 LEU A CA 1
ATOM 565 C C . LEU A 1 74 ? 14.237 -10.312 -10.045 1.00 91.56 74 LEU A C 1
ATOM 567 O O . LEU A 1 74 ? 14.912 -10.762 -9.122 1.00 91.56 74 LEU A O 1
ATOM 571 N N . GLY A 1 75 ? 14.367 -9.066 -10.499 1.00 91.25 75 GLY A N 1
ATOM 572 C CA . GLY A 1 75 ? 15.294 -8.087 -9.953 1.00 91.25 75 GLY A CA 1
ATOM 573 C C . GLY A 1 75 ? 14.841 -7.492 -8.623 1.00 91.25 75 GLY A C 1
ATOM 574 O O . GLY A 1 75 ? 13.674 -7.598 -8.238 1.00 91.25 75 GLY A O 1
ATOM 575 N N . SER A 1 76 ? 15.774 -6.805 -7.966 1.00 93.00 76 SER A N 1
ATOM 576 C CA . SER A 1 76 ? 15.562 -6.053 -6.723 1.00 93.00 76 SER A CA 1
ATOM 577 C C . SER A 1 76 ? 15.897 -4.572 -6.963 1.00 93.00 76 SER A C 1
ATOM 579 O O . SER A 1 76 ? 17.023 -4.150 -6.702 1.00 93.00 76 SER A O 1
ATOM 581 N N . PRO A 1 77 ? 15.001 -3.784 -7.588 1.00 92.62 77 PRO A N 1
ATOM 582 C CA . PRO A 1 77 ? 15.229 -2.359 -7.814 1.00 92.62 77 PRO A CA 1
ATOM 583 C C . PRO A 1 77 ? 14.909 -1.532 -6.557 1.00 92.62 77 PRO A C 1
ATOM 585 O O . PRO A 1 77 ? 14.036 -1.895 -5.771 1.00 92.62 77 PRO A O 1
ATOM 588 N N . ASN A 1 78 ? 15.549 -0.372 -6.395 1.00 91.94 78 ASN A N 1
ATOM 589 C CA . ASN A 1 78 ? 15.325 0.540 -5.262 1.00 91.94 78 ASN A CA 1
ATOM 590 C C . ASN A 1 78 ? 13.854 0.909 -5.033 1.00 91.94 78 ASN A C 1
ATOM 592 O O . ASN A 1 78 ? 13.426 1.039 -3.889 1.00 91.94 78 ASN A O 1
ATOM 596 N N . VAL A 1 79 ? 13.055 1.035 -6.092 1.00 92.12 79 VAL A N 1
ATOM 597 C CA . VAL A 1 79 ? 11.615 1.312 -5.976 1.00 92.12 79 VAL A CA 1
ATOM 598 C C . VAL A 1 79 ? 10.854 0.239 -5.176 1.00 92.12 79 VAL A C 1
ATOM 600 O O . VAL A 1 79 ? 9.845 0.549 -4.541 1.00 92.12 79 VAL A O 1
ATOM 603 N N . VAL A 1 80 ? 11.352 -1.005 -5.126 1.00 94.50 80 VAL A N 1
ATOM 604 C CA . VAL A 1 80 ? 10.785 -2.064 -4.273 1.00 94.50 80 VAL A CA 1
ATOM 605 C C . VAL A 1 80 ? 11.037 -1.780 -2.796 1.00 94.50 80 VAL A C 1
ATOM 607 O O . VAL A 1 80 ? 10.196 -2.130 -1.982 1.00 94.50 80 VAL A O 1
ATOM 610 N N . VAL A 1 81 ? 12.113 -1.082 -2.419 1.00 94.06 81 VAL A N 1
ATOM 611 C CA . VAL A 1 81 ? 12.346 -0.673 -1.020 1.00 94.06 81 VAL A CA 1
ATOM 612 C C . VAL A 1 81 ? 11.260 0.298 -0.553 1.00 94.06 81 VAL A C 1
ATOM 614 O O . VAL A 1 81 ? 10.702 0.120 0.530 1.00 94.06 81 VAL A O 1
ATOM 617 N N . LEU A 1 82 ? 10.899 1.271 -1.398 1.00 94.31 82 LEU A N 1
ATOM 618 C CA . LEU A 1 82 ? 9.755 2.155 -1.147 1.00 94.31 82 LEU A CA 1
ATOM 619 C C . LEU A 1 82 ? 8.448 1.352 -1.058 1.00 94.31 82 LEU A C 1
ATOM 621 O O . LEU A 1 82 ? 7.641 1.581 -0.158 1.00 94.31 82 LEU A O 1
ATOM 625 N N . GLY A 1 83 ? 8.284 0.357 -1.933 1.00 95.94 83 GLY A N 1
ATOM 626 C CA . GLY A 1 83 ? 7.151 -0.567 -1.900 1.00 95.94 83 GLY A CA 1
ATOM 627 C C . GLY A 1 83 ? 7.079 -1.372 -0.604 1.00 95.94 83 GLY A C 1
ATOM 628 O O . GLY A 1 83 ? 6.001 -1.520 -0.038 1.00 95.94 83 GLY A O 1
ATOM 629 N N . CYS A 1 84 ? 8.211 -1.854 -0.088 1.00 96.50 84 CYS A N 1
ATOM 630 C CA . CYS A 1 84 ? 8.299 -2.552 1.192 1.00 96.50 84 CYS A CA 1
ATOM 631 C C . CYS A 1 84 ? 7.903 -1.634 2.350 1.00 96.50 84 CYS A C 1
ATOM 633 O O . CYS A 1 84 ? 7.138 -2.050 3.216 1.00 96.50 84 CYS A O 1
ATOM 635 N N . PHE A 1 85 ? 8.368 -0.382 2.353 1.00 95.81 85 PHE A N 1
ATOM 636 C CA . PHE A 1 85 ? 7.946 0.608 3.345 1.00 95.81 85 PHE A CA 1
ATOM 637 C C . PHE A 1 85 ? 6.429 0.851 3.289 1.00 95.81 85 PHE A C 1
ATOM 639 O O . PHE A 1 85 ? 5.754 0.824 4.322 1.00 95.81 85 PHE A O 1
ATOM 646 N N . ALA A 1 86 ? 5.871 1.001 2.085 1.00 96.50 86 ALA A N 1
ATOM 647 C CA . ALA A 1 86 ? 4.430 1.099 1.883 1.00 96.50 86 ALA A CA 1
ATOM 648 C C . ALA A 1 86 ? 3.698 -0.151 2.400 1.00 96.50 86 ALA A C 1
ATOM 650 O O . ALA A 1 86 ? 2.736 -0.050 3.152 1.00 96.50 86 ALA A O 1
ATOM 651 N N . ALA A 1 87 ? 4.178 -1.348 2.068 1.00 97.06 87 ALA A N 1
ATOM 652 C CA . ALA A 1 87 ? 3.565 -2.596 2.499 1.00 97.06 87 ALA A CA 1
ATOM 653 C C . ALA A 1 87 ? 3.569 -2.754 4.027 1.00 97.06 87 ALA A C 1
ATOM 655 O O . ALA A 1 87 ? 2.552 -3.130 4.608 1.00 97.06 87 ALA A O 1
ATOM 656 N N . LEU A 1 88 ? 4.684 -2.429 4.686 1.00 96.62 88 LEU A N 1
ATOM 657 C CA . LEU A 1 88 ? 4.809 -2.497 6.143 1.00 96.62 88 LEU A CA 1
ATOM 658 C C . LEU A 1 88 ? 3.862 -1.518 6.838 1.00 96.62 88 LEU A C 1
ATOM 660 O O . LEU A 1 88 ? 3.150 -1.907 7.761 1.00 96.62 88 LEU A O 1
ATOM 664 N N . THR A 1 89 ? 3.812 -0.269 6.374 1.00 95.94 89 THR A N 1
ATOM 665 C CA . THR A 1 89 ? 2.922 0.756 6.940 1.00 95.94 89 THR A CA 1
ATOM 666 C C . THR A 1 89 ? 1.446 0.409 6.730 1.00 95.94 89 THR A C 1
ATOM 668 O O . THR A 1 89 ? 0.667 0.513 7.675 1.00 95.94 89 THR A O 1
ATOM 671 N N . GLN A 1 90 ? 1.061 -0.091 5.549 1.00 96.62 90 GLN A N 1
ATOM 672 C CA . GLN A 1 90 ? -0.305 -0.557 5.266 1.00 96.62 90 GLN A CA 1
ATOM 673 C C . GLN A 1 90 ? -0.690 -1.777 6.113 1.00 96.62 90 GLN A C 1
ATOM 675 O O . GLN A 1 90 ? -1.777 -1.809 6.690 1.00 96.62 90 GLN A O 1
ATOM 680 N N . ALA A 1 91 ? 0.193 -2.774 6.221 1.00 96.44 91 ALA A N 1
ATOM 681 C CA . ALA A 1 91 ? -0.052 -3.969 7.024 1.00 96.44 91 ALA A CA 1
ATOM 682 C C . ALA A 1 91 ? -0.177 -3.629 8.515 1.00 96.44 91 ALA A C 1
ATOM 684 O O . ALA A 1 91 ? -1.095 -4.111 9.183 1.00 96.44 91 ALA A O 1
ATOM 685 N N . PHE A 1 92 ? 0.703 -2.763 9.024 1.00 95.56 92 PHE A N 1
ATOM 686 C CA . PHE A 1 92 ? 0.665 -2.282 10.401 1.00 95.56 92 PHE A CA 1
ATOM 687 C C . PHE A 1 92 ? -0.624 -1.503 10.688 1.00 95.56 92 PHE A C 1
ATOM 689 O O . PHE A 1 92 ? -1.364 -1.869 11.601 1.00 95.56 92 PHE A O 1
ATOM 696 N N . ALA A 1 93 ? -0.936 -0.488 9.875 1.00 93.56 93 ALA A N 1
ATOM 697 C CA . ALA A 1 93 ? -2.137 0.329 10.030 1.00 93.56 93 ALA A CA 1
ATOM 698 C C . ALA A 1 93 ? -3.417 -0.513 9.940 1.00 93.56 93 ALA A C 1
ATOM 700 O O . ALA A 1 93 ? -4.254 -0.461 10.840 1.00 93.56 93 ALA A O 1
ATOM 701 N N . GLY A 1 94 ? -3.538 -1.366 8.918 1.00 93.94 94 GLY A N 1
ATOM 702 C CA . GLY A 1 94 ? -4.699 -2.237 8.741 1.00 93.94 94 GLY A CA 1
ATOM 703 C C . GLY A 1 94 ? -4.888 -3.230 9.884 1.00 93.94 94 GLY A C 1
ATOM 704 O O . GLY A 1 94 ? -6.014 -3.433 10.344 1.00 93.94 94 GLY A O 1
ATOM 705 N N . THR A 1 95 ? -3.797 -3.803 10.397 1.00 94.62 95 THR A N 1
ATOM 706 C CA . THR A 1 95 ? -3.849 -4.693 11.566 1.00 94.62 95 THR A CA 1
ATOM 707 C C . THR A 1 95 ? -4.272 -3.927 12.816 1.00 94.62 95 THR A C 1
ATOM 709 O O . THR A 1 95 ? -5.122 -4.408 13.564 1.00 94.62 95 THR A O 1
ATOM 712 N N . LEU A 1 96 ? -3.741 -2.719 13.027 1.00 92.81 96 LEU A N 1
ATOM 713 C CA . LEU A 1 96 ? -4.098 -1.874 14.163 1.00 92.81 96 LEU A CA 1
ATOM 714 C C . LEU A 1 96 ? -5.585 -1.497 14.137 1.00 92.81 96 LEU A C 1
ATOM 716 O O . LEU A 1 96 ? -6.283 -1.692 15.132 1.00 92.81 96 LEU A O 1
ATOM 720 N N . THR A 1 97 ? -6.104 -1.046 12.993 1.00 91.25 97 THR A N 1
ATOM 721 C CA . THR A 1 97 ? -7.530 -0.727 12.823 1.00 91.25 97 THR A CA 1
ATOM 722 C C . THR A 1 97 ? -8.420 -1.953 13.041 1.00 91.25 97 THR A C 1
ATOM 724 O O . THR A 1 97 ? -9.468 -1.860 13.684 1.00 91.25 97 THR A O 1
ATOM 727 N N . TRP A 1 98 ? -8.003 -3.128 12.563 1.00 92.56 98 TRP A N 1
ATOM 728 C CA . TRP A 1 98 ? -8.724 -4.375 12.819 1.00 92.56 98 TRP A CA 1
ATOM 729 C C . TRP A 1 98 ? -8.740 -4.742 14.308 1.00 92.56 98 TRP A C 1
ATOM 731 O O . TRP A 1 98 ? -9.786 -5.128 14.836 1.00 92.56 98 TRP A O 1
ATOM 741 N N . LEU A 1 99 ? -7.611 -4.591 15.010 1.00 91.19 99 LEU A N 1
ATOM 742 C CA . LEU A 1 99 ? -7.527 -4.825 16.452 1.00 91.19 99 LEU A CA 1
ATOM 743 C C . LEU A 1 99 ? -8.432 -3.870 17.235 1.00 91.19 99 LEU A C 1
ATOM 745 O O . LEU A 1 99 ? -9.112 -4.326 18.154 1.00 91.19 99 LEU A O 1
ATOM 749 N N . VAL A 1 100 ? -8.495 -2.591 16.847 1.00 88.94 100 VAL A N 1
ATOM 750 C CA . VAL A 1 100 ? -9.429 -1.611 17.427 1.00 88.94 100 VAL A CA 1
ATOM 751 C C . VAL A 1 100 ? -10.873 -2.092 17.269 1.00 88.94 100 VAL A C 1
ATOM 753 O O . VAL A 1 100 ? -11.583 -2.225 18.266 1.00 88.94 100 VAL A O 1
ATOM 756 N N . GLY A 1 101 ? -11.284 -2.478 16.056 1.00 86.94 101 GLY A N 1
ATOM 757 C CA . GLY A 1 101 ? -12.632 -3.008 15.816 1.00 86.94 101 GLY A CA 1
ATOM 758 C C . GLY A 1 101 ? -12.939 -4.281 16.614 1.00 86.94 101 GLY A C 1
ATOM 759 O O . GLY A 1 101 ? -14.039 -4.449 17.135 1.00 86.94 101 GLY A O 1
ATOM 760 N N . ARG A 1 102 ? -11.954 -5.171 16.791 1.00 88.31 102 ARG A N 1
ATOM 761 C CA . ARG A 1 102 ? -12.106 -6.384 17.614 1.00 88.31 102 ARG A CA 1
ATOM 762 C C . ARG A 1 102 ? -12.150 -6.130 19.114 1.00 88.31 102 ARG A C 1
ATOM 764 O O . ARG A 1 102 ? -12.637 -7.000 19.838 1.00 88.31 102 ARG A O 1
ATOM 771 N N . ARG A 1 103 ? -11.567 -5.030 19.588 1.00 86.38 103 ARG A N 1
ATOM 772 C CA . ARG A 1 103 ? -11.647 -4.613 20.991 1.00 86.38 103 ARG A CA 1
ATOM 773 C C . ARG A 1 103 ? -13.013 -4.003 21.278 1.00 86.38 103 ARG A C 1
ATOM 775 O O . ARG A 1 103 ? -13.629 -4.418 22.250 1.00 86.38 103 ARG A O 1
ATOM 782 N N . LEU A 1 104 ? -13.511 -3.145 20.387 1.00 82.25 104 LEU A N 1
ATOM 783 C CA . LEU A 1 104 ? -14.861 -2.576 20.478 1.00 82.25 104 LEU A CA 1
ATOM 784 C C . LEU A 1 104 ? -15.947 -3.655 20.472 1.00 82.25 104 LEU A C 1
ATOM 786 O O . LEU A 1 104 ? -16.860 -3.611 21.278 1.00 82.25 104 LEU A O 1
ATOM 790 N N . ALA A 1 105 ? -15.815 -4.682 19.629 1.00 80.94 105 ALA A N 1
ATOM 791 C CA . ALA A 1 105 ? -16.807 -5.758 19.550 1.00 80.94 105 ALA A CA 1
ATOM 792 C C . ALA A 1 105 ? -16.871 -6.681 20.788 1.00 80.94 105 ALA A C 1
ATOM 794 O O . ALA A 1 105 ? -17.720 -7.566 20.835 1.00 80.94 105 ALA A O 1
ATOM 795 N N . ARG A 1 106 ? -15.939 -6.562 21.743 1.00 78.75 106 ARG A N 1
ATOM 796 C CA . ARG A 1 106 ? -15.830 -7.470 22.901 1.00 78.75 106 ARG A CA 1
ATOM 797 C C . ARG A 1 106 ? -16.016 -6.803 24.253 1.00 78.75 106 ARG A C 1
ATOM 799 O O . ARG A 1 106 ? -16.093 -7.516 25.247 1.00 78.75 106 ARG A O 1
ATOM 806 N N . ALA A 1 107 ? -15.984 -5.482 24.306 1.00 63.66 107 ALA A N 1
ATOM 807 C CA . ALA A 1 107 ? -15.979 -4.752 25.556 1.00 63.66 107 ALA A CA 1
ATOM 808 C C . ALA A 1 107 ? -16.846 -3.509 25.413 1.00 63.66 107 ALA A C 1
ATOM 810 O O . ALA A 1 107 ? -16.676 -2.763 24.447 1.00 63.66 107 ALA A O 1
ATOM 811 N N . ASP A 1 108 ? -17.689 -3.256 26.412 1.00 65.44 108 ASP A N 1
ATOM 812 C CA . ASP A 1 108 ? -18.164 -1.902 26.662 1.00 65.44 108 ASP A CA 1
ATOM 813 C C . ASP A 1 108 ? -16.936 -1.056 26.992 1.00 65.44 108 ASP A C 1
ATOM 815 O O . ASP A 1 108 ? -16.265 -1.233 28.013 1.00 65.44 108 ASP A O 1
ATOM 819 N N . ALA A 1 109 ? -16.547 -0.219 26.036 1.00 65.00 109 ALA A N 1
ATOM 820 C CA . ALA A 1 109 ? -15.359 0.594 26.165 1.00 65.00 109 ALA A CA 1
ATOM 821 C C . ALA A 1 109 ? -15.652 1.738 27.138 1.00 65.00 109 ALA A C 1
ATOM 823 O O . ALA A 1 109 ? -16.293 2.717 26.766 1.00 65.00 109 ALA A O 1
ATOM 824 N N . ASP A 1 110 ? -15.134 1.628 28.362 1.00 78.44 110 ASP A N 1
ATOM 825 C CA . ASP A 1 110 ? -15.040 2.764 29.281 1.00 78.44 110 ASP A CA 1
ATOM 826 C C . ASP A 1 110 ? -14.327 3.957 28.604 1.00 78.44 110 ASP A C 1
ATOM 828 O O . ASP A 1 110 ? -13.482 3.773 27.717 1.00 78.44 110 ASP A O 1
ATOM 832 N N . ALA A 1 111 ? -14.621 5.180 29.042 1.00 76.00 111 ALA A N 1
ATOM 833 C CA . ALA A 1 111 ? -14.170 6.437 28.442 1.00 76.00 111 ALA A CA 1
ATOM 834 C C . ALA A 1 111 ? -12.640 6.535 28.272 1.00 76.00 111 ALA A C 1
ATOM 836 O O . ALA A 1 111 ? -12.122 7.177 27.350 1.00 76.00 111 ALA A O 1
ATOM 837 N N . VAL A 1 112 ? -11.867 5.905 29.164 1.00 81.69 112 VAL A N 1
ATOM 838 C CA . VAL A 1 112 ? -10.397 5.844 29.054 1.00 81.69 112 VAL A CA 1
ATOM 839 C C . VAL A 1 112 ? -9.972 4.914 27.915 1.00 81.69 112 VAL A C 1
ATOM 841 O O . VAL A 1 112 ? -9.063 5.234 27.144 1.00 81.69 112 VAL A O 1
ATOM 844 N N . THR A 1 113 ? -10.644 3.772 27.780 1.00 83.06 113 THR A N 1
ATOM 845 C CA . THR A 1 113 ? -10.398 2.800 26.709 1.00 83.06 113 THR A CA 1
ATOM 846 C C . THR A 1 113 ? -10.810 3.376 25.359 1.00 83.06 113 THR A C 1
ATOM 848 O O . THR A 1 113 ? -10.036 3.294 24.406 1.00 83.06 113 THR A O 1
ATOM 851 N N . ALA A 1 114 ? -11.971 4.030 25.286 1.00 79.25 114 ALA A N 1
ATOM 852 C CA . ALA A 1 114 ? -12.464 4.688 24.082 1.00 79.25 114 ALA A CA 1
ATOM 853 C C . ALA A 1 114 ? -11.467 5.734 23.551 1.00 79.25 114 ALA A C 1
ATOM 855 O O . ALA A 1 114 ? -11.070 5.662 22.387 1.00 79.25 114 ALA A O 1
ATOM 856 N N . ARG A 1 115 ? -10.948 6.625 24.412 1.00 82.81 115 ARG A N 1
ATOM 857 C CA . ARG A 1 115 ? -9.913 7.611 24.031 1.00 82.81 115 ARG A CA 1
ATOM 858 C C . ARG A 1 115 ? -8.642 6.970 23.478 1.00 82.81 115 ARG A C 1
ATOM 860 O O . ARG A 1 115 ? -8.112 7.425 22.466 1.00 82.81 115 ARG A O 1
ATOM 867 N N . ARG A 1 116 ? -8.156 5.895 24.109 1.00 86.12 116 ARG A N 1
ATOM 868 C CA . ARG A 1 116 ? -6.969 5.163 23.629 1.00 86.12 116 ARG A CA 1
ATOM 869 C C . ARG A 1 116 ? -7.209 4.527 22.262 1.00 86.12 116 ARG A C 1
ATOM 871 O O . ARG A 1 116 ? -6.332 4.579 21.407 1.00 86.12 116 ARG A O 1
ATOM 878 N N . LEU A 1 117 ? -8.387 3.945 22.048 1.00 86.00 117 LEU A N 1
ATOM 879 C CA . LEU A 1 117 ? -8.751 3.327 20.773 1.00 86.00 117 LEU A CA 1
ATOM 880 C C . LEU A 1 117 ? -8.864 4.361 19.648 1.00 86.00 117 LEU A C 1
ATOM 882 O O . LEU A 1 117 ? -8.351 4.107 18.560 1.00 86.00 117 LEU A O 1
ATOM 886 N N . VAL A 1 118 ? -9.445 5.534 19.922 1.00 83.94 118 VAL A N 1
ATOM 887 C CA . VAL A 1 118 ? -9.482 6.660 18.973 1.00 83.94 118 VAL A CA 1
ATOM 888 C C . VAL A 1 118 ? -8.064 7.128 18.633 1.00 83.94 118 VAL A C 1
ATOM 890 O O . VAL A 1 118 ? -7.738 7.290 17.461 1.00 83.94 118 VAL A O 1
ATOM 893 N N . ALA A 1 119 ? -7.175 7.272 19.622 1.00 86.00 119 ALA A N 1
ATOM 894 C CA . ALA A 1 119 ? -5.784 7.658 19.370 1.00 86.00 119 ALA A CA 1
ATOM 895 C C . ALA A 1 119 ? -5.038 6.638 18.488 1.00 86.00 119 ALA A C 1
ATOM 897 O O . ALA A 1 119 ? -4.353 7.022 17.538 1.00 86.00 119 ALA A O 1
ATOM 898 N N . LEU A 1 120 ? -5.200 5.338 18.761 1.00 86.81 120 LEU A N 1
ATOM 899 C CA . LEU A 1 120 ? -4.613 4.270 17.944 1.00 86.81 120 LEU A CA 1
ATOM 900 C C . LEU A 1 120 ? -5.162 4.274 16.514 1.00 86.81 120 LEU A C 1
ATOM 902 O O . LEU A 1 120 ? -4.399 4.112 15.561 1.00 86.81 120 LEU A O 1
ATOM 906 N N . GLU A 1 121 ? -6.467 4.482 16.350 1.00 86.00 121 GLU A N 1
ATOM 907 C CA . GLU A 1 121 ? -7.087 4.606 15.033 1.00 86.00 121 GLU A CA 1
ATOM 908 C C . GLU A 1 121 ? -6.536 5.810 14.259 1.00 86.00 121 GLU A C 1
ATOM 910 O O . GLU A 1 121 ? -6.224 5.680 13.072 1.00 86.00 121 GLU A O 1
ATOM 915 N N . SER A 1 122 ? -6.388 6.964 14.911 1.00 84.81 1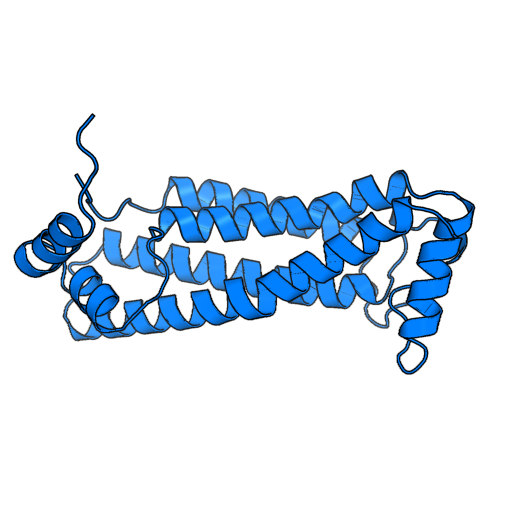22 SER A N 1
ATOM 916 C CA . SER A 1 122 ? -5.846 8.180 14.299 1.00 84.81 122 SER A CA 1
ATOM 917 C C . SER A 1 122 ? -4.403 7.995 13.845 1.00 84.81 122 SER A C 1
ATOM 919 O O . SER A 1 122 ? -4.087 8.291 12.693 1.00 84.81 122 SER A O 1
ATOM 921 N N . ILE A 1 123 ? -3.543 7.428 14.699 1.00 85.25 123 ILE A N 1
ATOM 922 C CA . ILE A 1 123 ? -2.148 7.120 14.347 1.00 85.25 123 ILE A CA 1
ATOM 923 C C . ILE A 1 123 ? -2.110 6.155 13.159 1.00 85.25 123 ILE A C 1
ATOM 925 O O . ILE A 1 123 ? -1.417 6.415 12.175 1.00 85.25 123 ILE A O 1
ATOM 929 N N . GLY A 1 124 ? -2.893 5.072 13.217 1.00 84.31 124 GLY A N 1
ATOM 930 C CA . GLY A 1 124 ? -2.990 4.108 12.122 1.00 84.31 124 GLY A CA 1
ATOM 931 C C . GLY A 1 124 ? -3.468 4.750 10.820 1.00 84.31 124 GLY A C 1
ATOM 932 O O . GLY A 1 124 ? -2.919 4.469 9.760 1.00 84.31 124 GLY A O 1
ATOM 933 N N . SER A 1 125 ? -4.434 5.667 10.894 1.00 84.50 125 SER A N 1
ATOM 934 C CA . SER A 1 125 ? -4.986 6.350 9.721 1.00 84.50 125 SER A CA 1
ATOM 935 C C . SER A 1 125 ? -3.968 7.300 9.084 1.00 84.50 125 SER A C 1
ATOM 937 O O . SER A 1 125 ? -3.795 7.265 7.869 1.00 84.50 125 SER A O 1
ATOM 939 N N . VAL A 1 126 ? -3.252 8.106 9.875 1.00 87.00 126 VAL A N 1
ATOM 940 C CA . VAL A 1 126 ? -2.239 9.045 9.358 1.00 87.00 126 VAL A CA 1
ATOM 941 C C . VAL A 1 126 ? -1.047 8.297 8.762 1.00 87.00 126 VAL A C 1
ATOM 943 O O . VAL A 1 126 ? -0.621 8.599 7.648 1.00 87.00 126 VAL A O 1
ATOM 946 N N . VAL A 1 127 ? -0.535 7.286 9.467 1.00 86.38 127 VAL A N 1
ATOM 947 C CA . VAL A 1 127 ? 0.598 6.479 8.989 1.00 86.38 127 VAL A CA 1
ATOM 948 C C . VAL A 1 127 ? 0.196 5.631 7.779 1.00 86.38 127 VAL A C 1
ATOM 950 O O . VAL A 1 127 ? 0.938 5.525 6.808 1.00 86.38 127 VAL A O 1
ATOM 953 N N . GLY A 1 128 ? -0.992 5.033 7.802 1.00 86.19 128 GLY A N 1
ATOM 954 C CA . GLY A 1 128 ? -1.469 4.173 6.727 1.00 86.19 128 GLY A CA 1
ATOM 955 C C . GLY A 1 128 ? -1.868 4.950 5.474 1.00 86.19 128 GLY A C 1
ATOM 956 O O . GLY A 1 128 ? -1.333 4.691 4.401 1.00 86.19 128 GLY A O 1
ATOM 957 N N . PHE A 1 129 ? -2.806 5.894 5.574 1.00 87.19 129 PHE A N 1
ATOM 958 C CA . PHE A 1 129 ? -3.315 6.624 4.405 1.00 87.19 129 PHE A CA 1
ATOM 959 C C . PHE A 1 129 ? -2.397 7.754 3.953 1.00 87.19 129 PHE A C 1
ATOM 961 O O . PHE A 1 129 ? -2.271 7.970 2.752 1.00 87.19 129 PHE A O 1
ATOM 968 N N . GLY A 1 130 ? -1.741 8.442 4.889 1.00 87.19 130 GLY A N 1
ATOM 969 C CA . GLY A 1 130 ? -0.785 9.494 4.567 1.00 87.19 130 GLY A CA 1
ATOM 970 C C . GLY A 1 130 ? 0.492 8.902 3.986 1.00 87.19 130 GLY A C 1
ATOM 971 O O . GLY A 1 130 ? 0.660 8.805 2.772 1.00 87.19 130 GLY A O 1
ATOM 972 N N . THR A 1 131 ? 1.407 8.476 4.853 1.00 89.81 131 THR A N 1
ATOM 973 C CA . THR A 1 131 ? 2.753 8.079 4.414 1.00 89.81 131 THR A CA 1
ATOM 974 C C . THR A 1 131 ? 2.747 6.772 3.624 1.00 89.81 131 THR A C 1
ATOM 976 O O . THR A 1 131 ? 3.315 6.711 2.531 1.00 89.81 131 THR A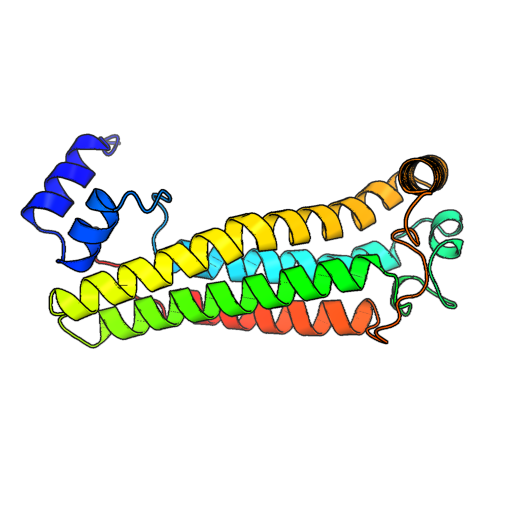 O 1
ATOM 979 N N . GLY A 1 132 ? 2.063 5.740 4.120 1.00 91.12 132 GLY A N 1
ATOM 980 C CA . GLY A 1 132 ? 1.976 4.446 3.447 1.00 91.12 132 GLY A CA 1
ATOM 981 C C . GLY A 1 132 ? 1.215 4.493 2.123 1.00 91.12 132 GLY A C 1
ATOM 982 O O . GLY A 1 132 ? 1.578 3.796 1.177 1.00 91.12 132 GLY A O 1
ATOM 983 N N . GLY A 1 133 ? 0.157 5.301 2.040 1.00 92.88 133 GLY A N 1
ATOM 984 C CA . GLY A 1 133 ? -0.669 5.455 0.842 1.00 92.88 133 GLY A CA 1
ATOM 985 C C . GLY A 1 133 ? 0.087 6.160 -0.278 1.00 92.88 133 GLY A C 1
ATOM 986 O O . GLY A 1 133 ? 0.137 5.653 -1.399 1.00 92.88 133 GLY A O 1
ATOM 987 N N . ILE A 1 134 ? 0.756 7.272 0.042 1.00 95.06 134 ILE A N 1
ATOM 988 C CA . ILE A 1 134 ? 1.611 7.997 -0.908 1.00 95.06 134 ILE A CA 1
ATOM 989 C C . ILE A 1 134 ? 2.755 7.101 -1.388 1.00 95.06 134 ILE A C 1
ATOM 991 O O . ILE A 1 134 ? 2.990 7.003 -2.591 1.00 95.06 134 ILE A O 1
ATOM 995 N N . ALA A 1 135 ? 3.433 6.394 -0.477 1.00 95.62 135 ALA A N 1
ATOM 996 C CA . ALA A 1 135 ? 4.495 5.464 -0.850 1.00 95.62 135 ALA A CA 1
ATOM 997 C C . ALA A 1 135 ? 3.980 4.354 -1.785 1.00 95.62 135 ALA A C 1
ATOM 999 O O . ALA A 1 135 ? 4.629 4.054 -2.786 1.00 95.62 135 ALA A O 1
ATOM 1000 N N . ALA A 1 136 ? 2.790 3.799 -1.520 1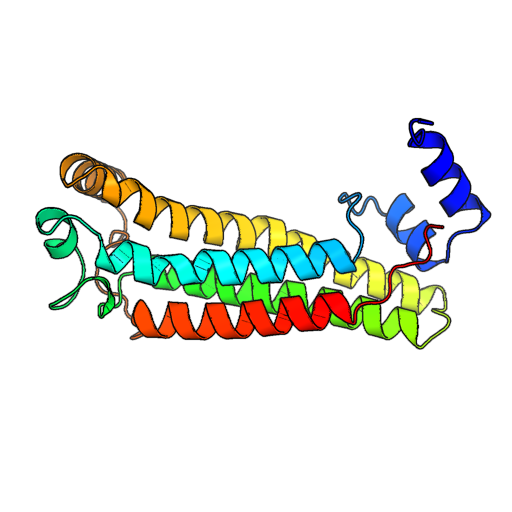.00 96.88 136 ALA A N 1
ATOM 1001 C CA . ALA A 1 136 ? 2.186 2.784 -2.380 1.00 96.88 136 ALA A CA 1
ATOM 1002 C C . ALA A 1 136 ? 1.858 3.323 -3.780 1.00 96.88 136 ALA A C 1
ATOM 1004 O O . ALA A 1 136 ? 2.170 2.675 -4.784 1.00 96.88 136 ALA A O 1
ATOM 1005 N N . ALA A 1 137 ? 1.266 4.519 -3.847 1.00 96.75 137 ALA A N 1
ATOM 1006 C CA . ALA A 1 137 ? 0.934 5.188 -5.098 1.00 96.75 137 ALA A CA 1
ATOM 1007 C C . ALA A 1 137 ? 2.189 5.503 -5.920 1.00 96.75 137 ALA A C 1
ATOM 1009 O O . ALA A 1 137 ? 2.206 5.248 -7.121 1.00 96.75 137 ALA A O 1
ATOM 1010 N N . LEU A 1 138 ? 3.258 5.986 -5.279 1.00 95.19 138 LEU A N 1
ATOM 1011 C CA . LEU A 1 138 ? 4.541 6.229 -5.938 1.00 95.19 138 LEU A CA 1
ATOM 1012 C C . LEU A 1 138 ? 5.143 4.931 -6.474 1.00 95.19 138 LEU A C 1
ATOM 1014 O O . LEU A 1 138 ? 5.512 4.880 -7.645 1.00 95.19 138 LEU A O 1
ATOM 1018 N N . THR A 1 139 ? 5.201 3.869 -5.664 1.00 95.94 139 THR A N 1
ATOM 1019 C CA . THR A 1 139 ? 5.701 2.562 -6.111 1.00 95.94 139 THR A CA 1
ATOM 1020 C C . THR A 1 139 ? 4.939 2.069 -7.338 1.00 95.94 139 THR A C 1
ATOM 1022 O O . THR A 1 139 ? 5.569 1.723 -8.335 1.00 95.94 139 THR A O 1
ATOM 1025 N N . LEU A 1 140 ? 3.604 2.079 -7.316 1.00 96.50 140 LEU A N 1
ATOM 1026 C CA . LEU A 1 140 ? 2.801 1.673 -8.474 1.00 96.50 140 LEU A CA 1
ATOM 1027 C C . LEU A 1 140 ? 2.997 2.606 -9.670 1.00 96.50 140 LEU A C 1
ATOM 1029 O O . LEU A 1 140 ? 3.193 2.132 -10.787 1.00 96.50 140 LEU A O 1
ATOM 1033 N N . GLY A 1 141 ? 3.002 3.917 -9.437 1.00 95.06 141 GLY A N 1
ATOM 1034 C CA . GLY A 1 141 ? 3.192 4.939 -10.461 1.00 95.06 141 GLY A CA 1
ATOM 1035 C C . GLY A 1 141 ? 4.513 4.779 -11.206 1.00 95.06 141 GLY A C 1
ATOM 1036 O O . GLY A 1 141 ? 4.523 4.829 -12.433 1.00 95.06 141 GLY A O 1
ATOM 1037 N N . PHE A 1 142 ? 5.607 4.486 -10.496 1.00 92.94 142 PHE A N 1
ATOM 1038 C CA . PHE A 1 142 ? 6.898 4.189 -11.117 1.00 92.94 142 PHE A CA 1
ATOM 1039 C C . PHE A 1 142 ? 6.804 2.998 -12.074 1.00 92.94 142 PHE A C 1
ATOM 1041 O O . PHE A 1 142 ? 7.274 3.090 -13.204 1.00 92.94 142 PHE A O 1
ATOM 1048 N N . PHE A 1 143 ? 6.181 1.887 -11.675 1.00 93.56 143 PHE A N 1
ATOM 1049 C CA . PHE A 1 143 ? 6.029 0.729 -12.564 1.00 93.56 143 PHE A CA 1
ATOM 1050 C C . PHE A 1 143 ? 5.083 1.006 -13.740 1.00 93.56 143 PHE A C 1
ATOM 1052 O O . PHE A 1 143 ? 5.373 0.588 -14.857 1.00 93.56 143 PHE A O 1
ATOM 1059 N N . LEU A 1 144 ? 3.996 1.745 -13.520 1.00 95.25 144 LEU A N 1
ATOM 1060 C CA . LEU A 1 144 ? 3.016 2.066 -14.559 1.00 95.25 144 LEU A CA 1
ATOM 1061 C C . LEU A 1 144 ? 3.561 3.046 -15.605 1.00 95.25 144 LEU A C 1
ATOM 1063 O O . LEU A 1 144 ? 3.379 2.820 -16.797 1.00 95.25 144 LEU A O 1
ATOM 1067 N N . VAL A 1 145 ? 4.285 4.092 -15.197 1.00 93.31 145 VAL A N 1
ATOM 1068 C CA . VAL A 1 145 ? 4.903 5.068 -16.121 1.00 93.31 145 VAL A CA 1
ATOM 1069 C C . VAL A 1 145 ? 5.881 4.405 -17.093 1.00 93.31 145 VAL A C 1
ATOM 1071 O O . VAL A 1 145 ? 6.019 4.842 -18.237 1.00 93.31 145 VAL A O 1
ATOM 1074 N N . ASN A 1 146 ? 6.532 3.322 -16.671 1.00 90.75 146 ASN A N 1
ATOM 1075 C CA . ASN A 1 146 ? 7.441 2.548 -17.514 1.00 90.75 146 ASN A CA 1
ATOM 1076 C C . ASN A 1 146 ? 6.736 1.801 -18.659 1.00 90.75 146 ASN A C 1
ATOM 1078 O O . ASN A 1 146 ? 7.394 1.426 -19.631 1.00 90.75 146 ASN A O 1
ATOM 1082 N N . LEU A 1 147 ? 5.413 1.614 -18.592 1.00 91.81 147 LEU A N 1
ATOM 1083 C CA . LEU A 1 147 ? 4.638 1.054 -19.703 1.00 91.81 147 LEU A CA 1
ATOM 1084 C C . LEU A 1 147 ? 4.557 2.018 -20.895 1.00 91.81 147 LEU A C 1
ATOM 1086 O O . LEU A 1 147 ? 4.383 1.565 -22.021 1.00 91.81 147 LEU A O 1
ATOM 1090 N N . ALA A 1 148 ? 4.759 3.323 -20.678 1.00 91.88 148 ALA A N 1
ATOM 1091 C CA . ALA A 1 148 ? 4.806 4.321 -21.748 1.00 91.88 148 ALA A CA 1
ATOM 1092 C C . ALA A 1 148 ? 6.104 4.269 -22.586 1.00 91.88 148 ALA A C 1
ATOM 1094 O O . ALA A 1 148 ? 6.220 4.970 -23.589 1.00 91.88 148 ALA A O 1
ATOM 1095 N N . GLY A 1 149 ? 7.075 3.427 -22.208 1.00 90.19 149 GLY A N 1
ATOM 1096 C CA . GLY A 1 149 ? 8.270 3.146 -23.001 1.00 90.19 149 GLY A CA 1
ATOM 1097 C C . GLY A 1 149 ? 9.569 3.727 -22.443 1.00 90.19 149 GLY A C 1
ATOM 1098 O O . GLY A 1 149 ? 9.654 4.235 -21.328 1.00 90.19 149 GLY A O 1
ATOM 1099 N N . ILE A 1 150 ? 10.641 3.601 -23.229 1.00 89.94 150 ILE A N 1
ATOM 1100 C CA . ILE A 1 150 ? 12.005 3.912 -22.771 1.00 89.94 150 ILE A CA 1
ATOM 1101 C C . ILE A 1 150 ? 12.251 5.410 -22.566 1.00 89.94 150 ILE A C 1
ATOM 1103 O O . ILE A 1 150 ? 12.987 5.778 -21.653 1.00 89.94 150 ILE A O 1
ATOM 1107 N N . GLY A 1 151 ? 11.608 6.270 -23.362 1.00 89.25 151 GLY A N 1
ATOM 1108 C CA . GLY A 1 151 ? 11.758 7.722 -23.252 1.00 89.25 151 GLY A CA 1
ATOM 1109 C C . GLY A 1 151 ? 11.288 8.252 -21.896 1.00 89.25 151 GLY A C 1
ATOM 1110 O O . GLY A 1 151 ? 12.013 9.004 -21.248 1.00 89.25 151 GLY A O 1
ATOM 1111 N N . THR A 1 152 ? 10.128 7.793 -21.409 1.00 88.25 152 THR A N 1
ATOM 1112 C CA . THR A 1 152 ? 9.614 8.176 -20.082 1.00 88.25 152 THR A CA 1
ATOM 1113 C C . THR A 1 152 ? 10.491 7.625 -18.962 1.00 88.25 152 THR A C 1
ATOM 1115 O O . THR A 1 152 ? 10.806 8.345 -18.015 1.00 88.25 152 THR A O 1
ATOM 1118 N N . ALA A 1 153 ? 10.956 6.380 -19.089 1.00 85.88 153 ALA A N 1
ATOM 1119 C CA . ALA A 1 153 ? 11.846 5.756 -18.115 1.00 85.88 153 ALA A CA 1
ATOM 1120 C C . ALA A 1 153 ? 13.183 6.509 -17.975 1.00 85.88 153 ALA A C 1
ATOM 1122 O O . ALA A 1 153 ? 13.675 6.714 -16.862 1.00 85.88 153 ALA A O 1
ATOM 1123 N N . GLN A 1 154 ? 13.762 6.953 -19.096 1.00 86.38 154 GLN A N 1
ATOM 1124 C CA . GLN A 1 154 ? 14.995 7.741 -19.120 1.00 86.38 154 GLN A CA 1
ATOM 1125 C C . GLN A 1 154 ? 14.785 9.169 -18.615 1.00 86.38 154 GLN A C 1
ATOM 1127 O O . GLN A 1 154 ? 15.599 9.638 -17.822 1.00 86.38 154 GLN A O 1
ATOM 1132 N N . ALA A 1 155 ? 13.689 9.830 -18.999 1.00 87.00 155 ALA A N 1
ATOM 1133 C CA . ALA A 1 155 ? 13.338 11.153 -18.485 1.00 87.00 155 ALA A CA 1
ATOM 1134 C C . ALA A 1 155 ? 13.182 11.133 -16.958 1.00 87.00 155 ALA A C 1
ATOM 1136 O O . ALA A 1 155 ? 13.744 11.975 -16.262 1.00 87.00 155 ALA A O 1
ATOM 1137 N N . LEU A 1 156 ? 12.506 10.113 -16.421 1.00 84.56 156 LEU A N 1
ATOM 1138 C CA . LEU A 1 156 ? 12.333 9.945 -14.981 1.00 84.56 156 LEU A CA 1
ATOM 1139 C C . LEU A 1 156 ? 13.655 9.643 -14.267 1.00 84.56 156 LEU A C 1
ATOM 1141 O O . LEU A 1 156 ? 13.915 10.165 -13.185 1.00 84.56 156 LEU A O 1
ATOM 1145 N N . ARG A 1 157 ? 14.521 8.830 -14.884 1.00 82.00 157 ARG A N 1
ATOM 1146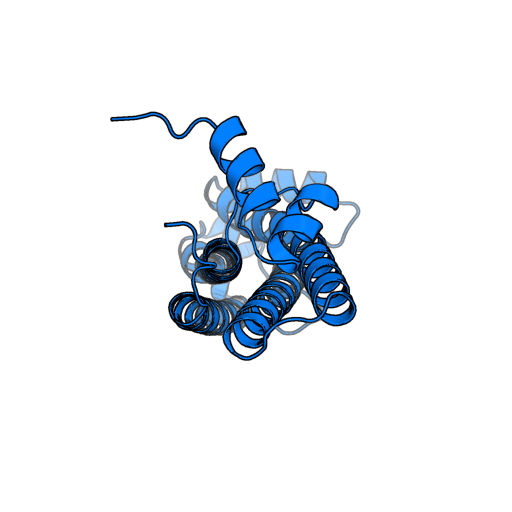 C CA . ARG A 1 157 ? 15.877 8.587 -14.379 1.00 82.00 157 ARG A CA 1
ATOM 1147 C C . ARG A 1 157 ? 16.712 9.871 -14.358 1.00 82.00 157 ARG A C 1
ATOM 1149 O O . ARG A 1 157 ? 17.442 10.079 -13.396 1.00 82.00 157 ARG A O 1
ATOM 1156 N N . GLY A 1 158 ? 16.599 10.710 -15.388 1.00 82.00 158 GLY A N 1
ATOM 1157 C CA . GLY A 1 158 ? 17.280 12.003 -15.478 1.00 82.00 158 GLY A CA 1
ATOM 1158 C C . GLY A 1 158 ? 16.775 13.009 -14.443 1.00 82.00 158 GLY A C 1
ATOM 1159 O O . GLY A 1 158 ? 17.577 13.628 -13.752 1.00 82.00 158 GLY A O 1
ATOM 1160 N N . ALA A 1 159 ? 15.456 13.105 -14.256 1.00 84.25 159 ALA A N 1
ATOM 1161 C CA . ALA A 1 159 ? 14.843 13.981 -13.255 1.00 84.25 159 ALA A CA 1
ATOM 1162 C C . ALA A 1 159 ? 15.241 13.620 -11.811 1.00 84.25 159 ALA A C 1
ATOM 1164 O O . ALA A 1 159 ? 15.263 14.479 -10.935 1.00 84.25 159 ALA A O 1
ATOM 1165 N N . LEU A 1 160 ? 15.578 12.351 -11.563 1.00 81.50 160 LEU A N 1
ATOM 1166 C CA . LEU A 1 160 ? 15.947 11.823 -10.247 1.00 81.50 160 LEU A CA 1
ATOM 1167 C C . LEU A 1 160 ? 17.460 11.573 -10.095 1.00 81.50 160 LEU A C 1
ATOM 1169 O O . LEU A 1 160 ? 17.872 10.859 -9.181 1.00 81.50 160 LEU A O 1
ATOM 1173 N N . ALA A 1 161 ? 18.293 12.150 -10.971 1.00 63.72 161 ALA A N 1
ATOM 1174 C CA . ALA A 1 161 ? 19.722 11.841 -11.097 1.00 63.72 161 ALA A CA 1
ATOM 1175 C C . ALA A 1 161 ? 20.582 12.102 -9.839 1.00 63.72 161 ALA A C 1
ATOM 1177 O O . ALA A 1 161 ? 21.688 11.574 -9.750 1.00 63.72 161 ALA A O 1
ATOM 1178 N N . GLY A 1 162 ? 20.091 12.867 -8.856 1.00 58.56 162 GLY A N 1
ATOM 1179 C CA . GLY A 1 162 ? 20.791 13.115 -7.585 1.00 58.56 162 GLY A CA 1
ATOM 1180 C C . GLY A 1 162 ? 20.720 11.964 -6.569 1.00 58.56 162 GLY A C 1
ATOM 1181 O O . GLY A 1 162 ? 21.531 11.908 -5.649 1.00 58.56 162 GLY A O 1
ATOM 1182 N N . ALA A 1 163 ? 19.783 11.025 -6.734 1.00 61.56 163 ALA A N 1
ATOM 1183 C CA . ALA A 1 163 ? 19.657 9.828 -5.905 1.00 61.56 163 ALA A CA 1
ATOM 1184 C C . ALA A 1 163 ? 20.043 8.583 -6.718 1.00 61.56 163 ALA A C 1
ATOM 1186 O O . ALA A 1 163 ? 19.921 8.565 -7.942 1.00 61.56 163 ALA A O 1
ATOM 1187 N N . ARG A 1 164 ? 20.469 7.495 -6.056 1.00 69.25 164 ARG A N 1
ATOM 1188 C CA . ARG A 1 164 ? 20.539 6.174 -6.709 1.00 69.25 164 ARG A CA 1
ATOM 1189 C C . ARG A 1 164 ? 19.144 5.867 -7.261 1.00 69.25 164 ARG A C 1
ATOM 1191 O O . ARG A 1 164 ? 18.250 5.547 -6.482 1.00 69.25 164 ARG A O 1
ATOM 1198 N N . GLY A 1 165 ? 18.960 6.039 -8.572 1.00 78.75 165 GLY A N 1
ATOM 1199 C CA . GLY A 1 165 ? 17.642 6.114 -9.204 1.00 78.75 165 GLY A CA 1
ATOM 1200 C C . GLY A 1 165 ? 16.724 4.925 -8.884 1.00 78.75 165 GLY A C 1
ATOM 1201 O O . GLY A 1 165 ? 17.195 3.874 -8.443 1.00 78.75 165 GLY A O 1
ATOM 1202 N N . PRO A 1 166 ? 15.411 5.045 -9.144 1.00 84.38 166 PRO A N 1
ATOM 1203 C CA . PRO A 1 166 ? 14.412 4.048 -8.737 1.00 84.38 166 PRO A CA 1
ATOM 1204 C C . PRO A 1 166 ? 14.679 2.636 -9.286 1.00 84.38 166 PRO A C 1
ATOM 1206 O O . PRO A 1 166 ? 14.271 1.651 -8.674 1.00 84.38 166 PRO A O 1
ATOM 1209 N N . TYR A 1 167 ? 15.400 2.532 -10.405 1.00 86.69 167 TYR A N 1
ATOM 1210 C CA . TYR A 1 167 ? 15.747 1.273 -11.075 1.00 86.69 167 TYR A CA 1
ATOM 1211 C C . TYR A 1 167 ? 17.142 0.749 -10.729 1.00 86.69 167 TYR A C 1
ATOM 1213 O O . TYR A 1 167 ? 17.531 -0.310 -11.209 1.00 86.69 167 TYR A O 1
ATOM 1221 N N . ALA A 1 168 ? 17.917 1.471 -9.918 1.00 87.81 168 ALA A N 1
ATOM 1222 C CA . ALA A 1 168 ? 19.214 0.980 -9.476 1.00 87.81 168 ALA A CA 1
ATOM 1223 C C . ALA A 1 168 ? 19.042 -0.256 -8.567 1.00 87.81 168 ALA A C 1
ATOM 1225 O O . ALA A 1 168 ? 18.007 -0.376 -7.899 1.00 87.81 168 ALA A O 1
ATOM 1226 N N . PRO A 1 169 ? 20.036 -1.164 -8.517 1.00 88.62 169 PRO A N 1
ATOM 1227 C CA . PRO A 1 169 ? 20.014 -2.298 -7.599 1.00 88.62 169 PRO A CA 1
ATOM 1228 C C . PRO A 1 169 ? 19.846 -1.834 -6.148 1.00 88.62 169 PRO A C 1
ATOM 1230 O O . PRO A 1 169 ? 20.562 -0.937 -5.693 1.00 88.62 169 PRO A O 1
ATOM 1233 N N . SER A 1 170 ? 18.923 -2.461 -5.422 1.00 88.25 170 SER A N 1
ATOM 1234 C CA . SER A 1 170 ? 18.737 -2.226 -3.994 1.00 88.25 170 SER A CA 1
ATOM 1235 C C . SER A 1 170 ? 19.751 -2.984 -3.152 1.00 88.25 170 SER A C 1
ATOM 1237 O O . SER A 1 170 ? 20.202 -4.071 -3.502 1.00 88.25 170 SER A O 1
ATOM 1239 N N . GLN A 1 171 ? 20.073 -2.423 -1.985 1.00 86.19 171 GLN A N 1
ATOM 1240 C CA . GLN A 1 171 ? 20.882 -3.110 -0.968 1.00 86.19 171 GLN A CA 1
ATOM 1241 C C . GLN A 1 171 ? 20.092 -4.202 -0.234 1.00 86.19 171 GLN A C 1
ATOM 1243 O O . GLN A 1 171 ? 20.671 -5.092 0.378 1.00 86.19 171 GLN A O 1
ATOM 1248 N N . ILE A 1 172 ? 18.762 -4.144 -0.309 1.00 81.00 172 ILE A N 1
ATOM 1249 C CA . ILE A 1 172 ? 17.867 -5.150 0.251 1.00 81.00 172 ILE A CA 1
ATOM 1250 C C . ILE A 1 172 ? 17.540 -6.141 -0.870 1.00 81.00 172 ILE A C 1
ATOM 1252 O O . ILE A 1 172 ? 16.982 -5.744 -1.892 1.00 81.00 172 ILE A O 1
ATOM 1256 N N . ALA A 1 173 ? 17.881 -7.419 -0.698 1.00 86.62 173 ALA A N 1
ATOM 1257 C CA . ALA A 1 173 ? 17.738 -8.468 -1.715 1.00 86.62 173 ALA A CA 1
ATOM 1258 C C . ALA A 1 173 ? 16.283 -8.961 -1.912 1.00 86.62 173 ALA A C 1
ATOM 1260 O O . ALA A 1 173 ? 16.039 -10.149 -2.122 1.00 86.62 173 ALA A O 1
ATOM 1261 N N . VAL A 1 174 ? 15.297 -8.062 -1.841 1.00 92.31 174 VAL A N 1
ATOM 1262 C CA . VAL A 1 174 ? 13.883 -8.394 -2.061 1.00 92.31 174 VAL A CA 1
ATOM 1263 C C . VAL A 1 174 ? 13.556 -8.250 -3.541 1.00 92.31 174 VAL A C 1
ATOM 1265 O O . VAL A 1 174 ? 13.457 -7.142 -4.066 1.00 92.31 174 VAL A O 1
ATOM 1268 N N . SER A 1 175 ? 13.359 -9.389 -4.204 1.00 94.62 175 SER A N 1
ATOM 1269 C CA . SER A 1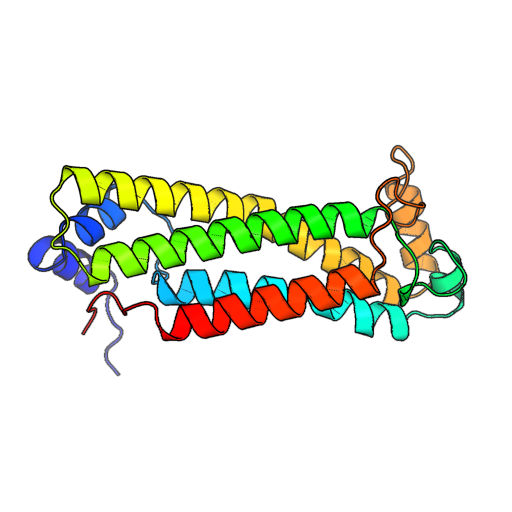 175 ? 12.913 -9.404 -5.599 1.00 94.62 175 SER A CA 1
ATOM 1270 C C . SER A 1 175 ? 11.482 -8.876 -5.750 1.00 94.62 175 SER A C 1
ATOM 1272 O O . SER A 1 175 ? 10.647 -9.065 -4.860 1.00 94.62 175 SER A O 1
ATOM 1274 N N . VAL A 1 176 ? 11.163 -8.311 -6.920 1.00 95.25 176 VAL A N 1
ATOM 1275 C CA . VAL A 1 176 ? 9.796 -7.891 -7.290 1.00 95.25 176 VAL A CA 1
ATOM 1276 C C . VAL A 1 176 ? 8.782 -9.025 -7.091 1.00 95.25 176 VAL A C 1
ATOM 1278 O O . VAL A 1 176 ? 7.703 -8.806 -6.541 1.00 95.25 176 VAL A O 1
ATOM 1281 N N . ARG A 1 177 ? 9.137 -10.258 -7.477 1.00 96.50 177 ARG A N 1
ATOM 1282 C CA . ARG A 1 177 ? 8.301 -11.447 -7.257 1.00 96.50 177 ARG A CA 1
ATOM 1283 C C . ARG A 1 177 ? 8.019 -11.700 -5.776 1.00 96.50 177 ARG A C 1
ATOM 1285 O O . ARG A 1 177 ? 6.867 -11.900 -5.408 1.00 96.50 177 ARG A O 1
ATOM 1292 N N . ALA A 1 178 ? 9.056 -11.713 -4.936 1.00 96.25 178 ALA A N 1
ATOM 1293 C CA . ALA A 1 178 ? 8.894 -11.961 -3.503 1.00 96.25 178 ALA A CA 1
ATOM 1294 C C . ALA A 1 178 ? 8.023 -10.878 -2.851 1.00 96.25 178 ALA A C 1
ATOM 1296 O O . ALA A 1 178 ? 7.098 -11.195 -2.105 1.00 96.25 178 ALA A O 1
ATOM 1297 N N . PHE A 1 179 ? 8.269 -9.614 -3.204 1.00 97.38 179 PHE A N 1
ATOM 1298 C CA . PHE A 1 179 ? 7.456 -8.482 -2.772 1.00 97.38 179 PHE A CA 1
ATOM 1299 C C . PHE A 1 179 ? 5.974 -8.655 -3.140 1.00 97.38 179 PHE A C 1
ATOM 1301 O O . PHE A 1 179 ? 5.102 -8.514 -2.280 1.00 97.38 179 PHE A O 1
ATOM 1308 N N . ALA A 1 180 ? 5.675 -9.010 -4.392 1.00 97.31 180 ALA A N 1
ATOM 1309 C CA . ALA A 1 180 ? 4.299 -9.165 -4.855 1.00 97.31 180 ALA A CA 1
ATOM 1310 C C . ALA A 1 180 ? 3.557 -10.315 -4.164 1.00 97.31 180 ALA A C 1
ATOM 1312 O O . ALA A 1 180 ? 2.398 -10.166 -3.789 1.00 97.31 180 ALA A O 1
ATOM 1313 N N . VAL A 1 181 ? 4.229 -11.447 -3.940 1.00 97.94 181 VAL A N 1
ATOM 1314 C CA . VAL A 1 181 ? 3.643 -12.581 -3.213 1.00 97.94 181 VAL A CA 1
ATOM 1315 C C . VAL A 1 181 ? 3.296 -12.180 -1.778 1.00 97.94 181 VAL A C 1
ATOM 1317 O O . VAL A 1 181 ? 2.163 -12.377 -1.342 1.00 97.94 181 VAL A O 1
ATOM 1320 N N . VAL A 1 182 ? 4.237 -11.572 -1.051 1.00 97.69 182 VAL A N 1
ATOM 1321 C CA . VAL A 1 182 ? 4.025 -11.169 0.350 1.00 97.69 182 VAL A CA 1
ATOM 1322 C C . VAL A 1 182 ? 2.898 -10.144 0.469 1.00 97.69 182 VAL A C 1
ATOM 1324 O O . VAL A 1 182 ? 2.023 -10.289 1.323 1.00 97.69 182 VAL A O 1
ATOM 1327 N N . THR A 1 183 ? 2.883 -9.131 -0.400 1.00 97.81 183 THR A N 1
ATOM 1328 C CA . THR A 1 183 ? 1.837 -8.097 -0.395 1.00 97.81 183 THR A CA 1
ATOM 1329 C C . THR A 1 183 ? 0.466 -8.652 -0.758 1.00 97.81 183 THR A C 1
ATOM 1331 O O . THR A 1 183 ? -0.511 -8.293 -0.103 1.00 97.81 183 THR A O 1
ATOM 1334 N N . LEU A 1 184 ? 0.382 -9.590 -1.706 1.00 98.25 184 LEU A N 1
ATOM 1335 C CA . LEU A 1 184 ? -0.869 -10.274 -2.030 1.00 98.25 184 LEU A CA 1
ATOM 1336 C C . LEU A 1 184 ? -1.417 -11.033 -0.817 1.00 98.25 184 LEU A C 1
ATOM 1338 O O . LEU A 1 184 ? -2.568 -10.828 -0.438 1.00 98.25 184 LEU A O 1
ATOM 1342 N N . PHE A 1 185 ? -0.598 -11.870 -0.174 1.00 98.25 185 PHE A N 1
ATOM 1343 C CA . PHE A 1 185 ? -1.032 -12.636 0.998 1.00 98.25 185 PHE A CA 1
ATOM 1344 C C . PHE A 1 185 ? -1.435 -11.727 2.163 1.00 98.25 185 PHE A C 1
ATOM 1346 O O . PHE A 1 185 ? -2.501 -11.921 2.747 1.00 98.25 185 PHE A O 1
ATOM 1353 N N . ALA A 1 186 ? -0.637 -10.703 2.471 1.00 97.50 186 ALA A N 1
ATOM 1354 C CA . ALA A 1 186 ? -0.968 -9.737 3.516 1.00 97.50 186 ALA A CA 1
ATOM 1355 C C . ALA A 1 186 ? -2.276 -8.984 3.208 1.00 97.50 186 ALA A C 1
ATOM 1357 O O . ALA A 1 186 ? -3.127 -8.827 4.087 1.00 97.50 186 ALA A O 1
ATOM 1358 N N . GLY A 1 187 ? -2.476 -8.584 1.949 1.00 97.31 187 GLY A N 1
ATOM 1359 C CA . GLY A 1 187 ? -3.701 -7.941 1.483 1.00 97.31 187 GLY A CA 1
ATOM 1360 C C . GLY A 1 187 ? -4.927 -8.841 1.621 1.00 97.31 187 GLY A C 1
ATOM 1361 O O . GLY A 1 187 ? -5.930 -8.425 2.198 1.00 97.31 187 GLY A O 1
ATOM 1362 N N . LEU A 1 188 ? -4.838 -10.099 1.180 1.00 97.94 188 LEU A N 1
ATOM 1363 C CA . LEU A 1 188 ? -5.913 -11.084 1.333 1.00 97.94 188 LEU A CA 1
ATOM 1364 C C . LEU A 1 188 ? -6.250 -11.339 2.808 1.00 97.94 188 LEU A C 1
ATOM 1366 O O . LEU A 1 188 ? -7.429 -11.355 3.167 1.00 97.94 188 LEU A O 1
ATOM 1370 N N . CYS A 1 189 ? -5.242 -11.461 3.676 1.00 97.75 189 CYS A N 1
ATOM 1371 C CA . CYS A 1 189 ? -5.440 -11.587 5.120 1.00 97.75 189 CYS A CA 1
ATOM 1372 C C . CYS A 1 189 ? -6.219 -10.395 5.695 1.00 97.75 189 CYS A C 1
ATOM 1374 O O . CYS A 1 189 ? -7.187 -10.604 6.428 1.00 97.75 189 CYS A O 1
ATOM 1376 N N . LEU A 1 190 ? -5.861 -9.157 5.331 1.00 96.69 190 LEU A N 1
ATOM 1377 C CA . LEU A 1 190 ? -6.594 -7.965 5.772 1.00 96.69 190 LEU A CA 1
ATOM 1378 C C . LEU A 1 190 ? -8.009 -7.888 5.193 1.00 96.69 190 LEU A C 1
ATOM 1380 O O . LEU A 1 190 ? -8.930 -7.480 5.894 1.00 96.69 190 LEU A O 1
ATOM 1384 N N . LEU A 1 191 ? -8.229 -8.320 3.952 1.00 96.81 191 LEU A N 1
ATOM 1385 C CA . LEU A 1 191 ? -9.571 -8.366 3.363 1.00 96.81 191 LEU A CA 1
ATOM 1386 C C . LEU A 1 191 ? -10.471 -9.388 4.069 1.00 96.81 191 LEU A C 1
ATOM 1388 O O . LEU A 1 191 ? -11.644 -9.107 4.322 1.00 96.81 191 LEU A O 1
ATOM 1392 N N . VAL A 1 192 ? -9.931 -10.551 4.440 1.00 96.25 192 VAL A N 1
ATOM 1393 C CA . VAL A 1 192 ? -10.640 -11.532 5.276 1.00 96.25 192 VAL A CA 1
ATOM 1394 C C . VAL A 1 192 ? -10.889 -10.963 6.674 1.00 96.25 192 VAL A C 1
ATOM 1396 O O . VAL A 1 192 ? -11.986 -11.117 7.214 1.00 96.25 192 VAL A O 1
ATOM 1399 N N . ALA A 1 193 ? -9.908 -10.264 7.248 1.00 93.06 193 ALA A N 1
ATOM 1400 C CA . ALA A 1 193 ? -10.036 -9.602 8.541 1.00 93.06 193 ALA A CA 1
ATOM 1401 C C . ALA A 1 193 ? -11.132 -8.524 8.525 1.00 93.06 193 ALA A C 1
ATOM 1403 O O . ALA A 1 193 ? -11.944 -8.489 9.446 1.00 93.06 193 ALA A O 1
ATOM 1404 N N . ALA A 1 194 ? -11.230 -7.731 7.451 1.00 92.00 194 ALA A N 1
ATOM 1405 C CA . ALA A 1 194 ? -12.251 -6.701 7.266 1.00 92.00 194 ALA A CA 1
ATOM 1406 C C . ALA A 1 194 ? -13.673 -7.276 7.320 1.00 92.00 194 ALA A C 1
ATOM 1408 O O . ALA A 1 194 ? -14.549 -6.683 7.944 1.00 92.00 194 ALA A O 1
ATOM 1409 N N . ARG A 1 195 ? -13.901 -8.465 6.741 1.00 90.50 195 ARG A N 1
ATOM 1410 C CA . ARG A 1 195 ? -15.204 -9.158 6.817 1.00 90.50 195 ARG A CA 1
ATOM 1411 C C . ARG A 1 195 ? -15.596 -9.527 8.250 1.00 90.50 195 ARG A C 1
ATOM 1413 O O . ARG A 1 195 ? -16.778 -9.651 8.544 1.00 90.50 195 ARG A O 1
ATOM 1420 N N . ARG A 1 196 ? -14.607 -9.714 9.128 1.00 87.12 196 ARG A N 1
ATOM 1421 C CA . ARG A 1 196 ? -14.789 -10.053 10.549 1.00 87.12 196 ARG A CA 1
ATOM 1422 C C . ARG A 1 196 ? -14.766 -8.829 11.464 1.00 87.12 196 ARG A C 1
ATOM 1424 O O . ARG A 1 196 ? -15.015 -8.972 12.658 1.00 87.12 196 ARG A O 1
ATOM 1431 N N . THR A 1 197 ? -14.441 -7.646 10.944 1.00 83.75 197 THR A N 1
ATOM 1432 C CA . THR A 1 197 ? -14.548 -6.396 11.696 1.00 83.75 197 THR A CA 1
ATOM 1433 C C . THR A 1 197 ? -16.027 -6.067 11.835 1.00 83.75 197 THR A C 1
ATOM 1435 O O . THR A 1 197 ? -16.725 -5.930 10.824 1.00 83.75 197 THR A O 1
ATOM 1438 N N . ALA A 1 198 ? -16.512 -5.972 13.074 1.00 66.12 198 ALA A N 1
ATOM 1439 C CA . ALA A 1 198 ? -17.874 -5.534 13.346 1.00 66.12 198 ALA A CA 1
ATOM 1440 C C . ALA A 1 198 ? -18.128 -4.186 12.650 1.00 66.12 198 ALA A C 1
ATOM 1442 O O . ALA A 1 198 ? -17.255 -3.314 12.631 1.00 66.12 198 ALA A O 1
ATOM 1443 N N . GLU A 1 199 ? -19.295 -4.048 12.025 1.00 62.25 199 GLU A N 1
ATOM 1444 C CA . GLU A 1 199 ? -19.825 -2.719 11.729 1.00 62.25 199 GLU A CA 1
ATOM 1445 C C . GLU A 1 199 ? -20.059 -2.057 13.087 1.00 62.25 199 GLU A C 1
ATOM 1447 O O . GLU A 1 199 ? -20.658 -2.686 13.962 1.00 62.25 199 GLU A O 1
ATOM 1452 N N . SER A 1 200 ? -19.544 -0.840 13.303 1.00 51.28 200 SER A N 1
ATOM 1453 C CA . SER A 1 200 ? -20.148 -0.059 14.381 1.00 51.28 200 SER A CA 1
ATOM 1454 C C . SER A 1 200 ? -21.607 0.149 13.953 1.00 51.28 200 SER A C 1
ATOM 1456 O O . SER A 1 200 ? -21.851 0.320 12.752 1.00 51.28 200 SER A O 1
ATOM 1458 N N . PRO A 1 201 ? -22.581 -0.056 14.850 1.00 42.22 201 PRO A N 1
ATOM 1459 C CA . PRO A 1 201 ? -23.982 -0.128 14.475 1.00 42.22 201 PRO A CA 1
ATOM 1460 C C . PRO A 1 201 ? -24.490 1.251 14.042 1.00 42.22 201 PRO A C 1
ATOM 1462 O O . PRO A 1 201 ? -25.126 1.964 14.808 1.00 42.22 201 PRO A O 1
ATOM 1465 N N . SER A 1 202 ? -24.256 1.608 12.783 1.00 47.88 202 SER A N 1
ATOM 1466 C CA . SER A 1 202 ? -25.059 2.582 12.058 1.00 47.88 202 SER A CA 1
ATOM 1467 C C . SER A 1 202 ? -26.150 1.828 11.296 1.00 47.88 202 SER A C 1
ATOM 1469 O O . SER A 1 202 ? -26.014 1.458 10.131 1.00 47.88 202 SER A O 1
ATOM 1471 N N . ARG A 1 203 ? -27.244 1.530 12.000 1.00 41.25 203 ARG A N 1
ATOM 1472 C CA . ARG A 1 203 ? -28.552 1.242 11.397 1.00 41.25 203 ARG A CA 1
ATOM 1473 C C . ARG A 1 203 ? -29.617 1.939 12.192 1.00 41.25 203 ARG A C 1
ATOM 1475 O O . ARG A 1 203 ? -29.727 1.658 13.401 1.00 41.25 203 ARG A O 1
#

Secondary structure (DSSP, 8-state):
-----HHHHHHHHHHHS-HHHHHHHHTT------HHHHHHHHHHHHHHHHTHHHHHHSS-HHHHTTSSSSSGGGS-BHHHHHHHHHHHHHHHHHHHHHHHHHHHTTS---HHHHHHHHHHHHHHHIIIIIIIHHHHHHHHHHHHHGGG-HHHHHHHHHHTTTSS-TTSBPSS---HHHHHHHHHHHHHHHHHHHHHSPPP---

Radius of gyration: 20.51 Å; chains: 1; bounding box: 55×29×53 Å

Organism: NCBI:txid660518

pLDDT: mean 84.39, std 13.92, range [37.56, 98.25]

Foldseek 3Di:
DDDPDVVNVLVCCCVPNALLSVCLVVVCLPDPAFLLRLLLVLLVLLLLLLCLLVLQVPFDPLLQVLAPDPGQQFAAFQLVVLVVLLLVLSLVLSVQSLVLLVVVVPDSQDNVNSVVSSVSNSVSCCSNCPSSVVSSCVSSVLSVQSNVDDVSPVVQCVVVVVDCGRRHHDPDNQGNNNSSVVSNVSSVVSNVSSVVRDGSDPD